Protein AF-A0A259CXI5-F1 (afdb_monomer_lite)

pLDDT: mean 87.22, std 13.32, range [34.34, 98.69]

Radius of gyration: 18.29 Å; chains: 1; bounding box: 40×32×53 Å

Sequence (196 aa):
MQDDAQTNPNCPAQRPHQRFTDPEAAVALLEALYTEATDFLARGFAETLVKGHPGHRIRAFYPEIRLTVASFDKVDSRLSFGHVASPGTYATTVTRPELFRNYLIQQITLLVENHGVPVEIGSSDTPIPLHFAMATSPGLTVPQEGVMTFSLRDVFDVPDLATTNDDIVDGVLTRYADGSAPLAPFTAQRVDYSLA

Foldseek 3Di:
DDDDDCPPADEPDWWFWDWDLQQLVQLVLQVVLQCVQLVQLVVVVVVCVVPNDPVHAHWYFFKKKKDFAQDQPDFPCPDVALEDRDGFMAMAGADPSVVCVVVSSVSQNSVCVRRVGTIIMTTDPHTDASQLSCVPPPPDHDDPPPPGPDGPVRHGHHQDPVQQDQCQVVVNQQADPVGHGHPDRGHNSNVSVVVD

Structure (mmCIF, N/CA/C/O backbone):
data_AF-A0A259CXI5-F1
#
_entry.id   AF-A0A259CXI5-F1
#
loop_
_atom_site.group_PDB
_atom_site.id
_atom_site.type_symbol
_atom_site.label_atom_id
_atom_site.label_alt_id
_atom_site.label_comp_id
_atom_site.label_asym_id
_atom_site.label_entity_id
_atom_site.label_seq_id
_atom_site.pdbx_PDB_ins_code
_atom_site.Cartn_x
_atom_site.Cartn_y
_atom_site.Cartn_z
_atom_site.occupancy
_atom_site.B_iso_or_equiv
_atom_site.auth_seq_id
_atom_site.auth_comp_id
_atom_site.auth_asym_id
_atom_site.auth_atom_id
_atom_site.pdbx_PDB_model_num
ATOM 1 N N . MET A 1 1 ? -8.231 -17.979 -30.677 1.00 36.53 1 MET A N 1
ATOM 2 C CA . MET A 1 1 ? -7.019 -17.137 -30.638 1.00 36.53 1 MET A CA 1
ATOM 3 C C . MET A 1 1 ? -6.340 -17.495 -29.334 1.00 36.53 1 MET A C 1
ATOM 5 O O . MET A 1 1 ? -7.054 -17.603 -28.350 1.00 36.53 1 MET A O 1
ATOM 9 N N . GLN A 1 2 ? -5.086 -17.926 -29.422 1.00 34.34 2 GLN A N 1
ATOM 10 C CA . GLN A 1 2 ? -4.425 -18.859 -28.504 1.00 34.34 2 GLN A CA 1
ATOM 11 C C . GLN A 1 2 ? -4.405 -18.409 -27.038 1.00 34.34 2 GLN A C 1
ATOM 13 O O . GLN A 1 2 ? -4.233 -17.230 -26.760 1.00 34.34 2 GLN A O 1
ATOM 18 N N . ASP A 1 3 ? -4.568 -19.396 -26.152 1.00 36.34 3 ASP A N 1
ATOM 19 C CA . ASP A 1 3 ? -4.282 -19.325 -24.722 1.00 36.34 3 ASP A CA 1
ATOM 20 C C . ASP A 1 3 ? -2.850 -18.818 -24.506 1.00 36.34 3 ASP A C 1
ATOM 22 O O . ASP A 1 3 ? -1.880 -19.514 -24.827 1.00 36.34 3 ASP A O 1
ATOM 26 N N . ASP A 1 4 ? -2.723 -17.606 -23.968 1.00 41.09 4 ASP A N 1
ATOM 27 C CA . ASP A 1 4 ? -1.466 -17.091 -23.443 1.00 41.09 4 ASP A CA 1
ATOM 28 C C . ASP A 1 4 ? -1.049 -17.978 -22.270 1.00 41.09 4 ASP A C 1
ATOM 30 O O . ASP A 1 4 ? -1.664 -17.984 -21.202 1.00 41.09 4 ASP A O 1
ATOM 34 N N . ALA A 1 5 ? -0.004 -18.775 -22.492 1.00 41.75 5 ALA A N 1
ATOM 35 C CA . ALA A 1 5 ? 0.637 -19.553 -21.452 1.00 41.75 5 ALA A CA 1
ATOM 36 C C . ALA A 1 5 ? 0.972 -18.621 -20.281 1.00 41.75 5 ALA A C 1
ATOM 38 O O . ALA A 1 5 ? 1.772 -17.696 -20.415 1.00 41.75 5 ALA A O 1
ATOM 39 N N . GLN A 1 6 ? 0.333 -18.875 -19.142 1.00 46.59 6 GLN A N 1
ATOM 40 C CA . GLN A 1 6 ? 0.502 -18.164 -17.884 1.00 46.59 6 GLN A CA 1
ATOM 41 C C . GLN A 1 6 ? 1.939 -18.361 -17.368 1.00 46.59 6 GLN A C 1
ATOM 43 O O . GLN A 1 6 ? 2.199 -19.155 -16.466 1.00 46.59 6 GLN A O 1
ATOM 48 N N . THR A 1 7 ? 2.918 -17.676 -17.960 1.00 54.09 7 THR A N 1
ATOM 49 C CA . THR A 1 7 ? 4.234 -17.506 -17.346 1.00 54.09 7 THR A CA 1
ATOM 50 C C . THR A 1 7 ? 4.011 -16.726 -16.065 1.00 54.09 7 THR A C 1
ATOM 52 O O . THR A 1 7 ? 3.686 -15.537 -16.118 1.00 54.09 7 THR A O 1
ATOM 55 N N . ASN A 1 8 ? 4.131 -17.406 -14.921 1.00 70.69 8 ASN A N 1
ATOM 56 C CA . ASN A 1 8 ? 4.107 -16.753 -13.618 1.00 70.69 8 ASN A CA 1
ATOM 57 C C . ASN A 1 8 ? 5.061 -15.553 -13.659 1.00 70.69 8 ASN A C 1
ATOM 59 O O . ASN A 1 8 ? 6.215 -15.722 -14.074 1.00 70.69 8 ASN A O 1
ATOM 63 N N . PRO A 1 9 ? 4.596 -14.348 -13.288 1.00 79.75 9 PRO A N 1
ATOM 64 C CA . PRO A 1 9 ? 5.464 -13.188 -13.274 1.00 79.75 9 PRO A CA 1
ATOM 65 C C . PRO A 1 9 ? 6.631 -13.452 -12.320 1.00 79.75 9 PRO A C 1
ATOM 67 O O . PRO A 1 9 ? 6.462 -14.039 -11.252 1.00 79.75 9 PRO A O 1
ATOM 70 N N . ASN A 1 10 ? 7.820 -13.012 -12.711 1.00 90.12 10 ASN A N 1
ATOM 71 C CA . ASN A 1 10 ? 8.962 -12.955 -11.820 1.00 90.12 10 ASN A CA 1
ATOM 72 C C . ASN A 1 10 ? 8.684 -11.872 -10.775 1.00 90.12 10 ASN A C 1
ATOM 74 O O . ASN A 1 10 ? 8.583 -10.688 -11.112 1.00 90.12 10 ASN A O 1
ATOM 78 N N . CYS A 1 11 ? 8.522 -12.294 -9.527 1.00 88.75 11 CYS A N 1
ATOM 79 C CA . CYS A 1 11 ? 8.214 -11.422 -8.407 1.00 88.75 11 CYS A CA 1
ATOM 80 C C . CYS A 1 11 ? 9.069 -11.766 -7.184 1.00 88.75 11 CYS A C 1
ATOM 82 O O . CYS A 1 11 ? 9.487 -12.920 -7.031 1.00 88.75 11 CYS A O 1
ATOM 84 N N . PRO A 1 12 ? 9.300 -10.802 -6.274 1.00 88.19 12 PRO A N 1
ATOM 85 C CA . PRO A 1 12 ? 9.862 -11.096 -4.964 1.00 88.19 12 PRO A CA 1
ATOM 86 C C . PRO A 1 12 ? 9.017 -12.136 -4.220 1.00 88.19 12 PRO A C 1
ATOM 88 O O . PRO A 1 12 ? 7.809 -12.268 -4.457 1.00 88.19 12 PRO A O 1
ATOM 91 N N . ALA A 1 13 ? 9.651 -12.861 -3.296 1.00 88.25 13 ALA A N 1
ATOM 92 C CA . ALA A 1 13 ? 8.941 -13.789 -2.429 1.00 88.25 13 ALA A CA 1
ATOM 93 C C . ALA A 1 13 ? 7.897 -13.020 -1.605 1.00 88.25 13 ALA A C 1
ATOM 95 O O . ALA A 1 13 ? 8.240 -12.103 -0.860 1.00 88.25 13 ALA A O 1
ATOM 96 N N . GLN A 1 14 ? 6.624 -13.397 -1.747 1.00 88.06 14 GLN A N 1
ATOM 97 C CA . GLN A 1 14 ? 5.540 -12.785 -0.982 1.00 88.06 14 GLN A CA 1
ATOM 98 C C . GLN A 1 14 ? 5.753 -13.051 0.506 1.00 88.06 14 GLN A C 1
ATOM 100 O O . GLN A 1 14 ? 5.984 -14.195 0.914 1.00 88.06 14 GLN A O 1
ATOM 105 N N . ARG A 1 15 ? 5.691 -11.996 1.319 1.00 90.62 15 ARG A N 1
ATOM 106 C CA . ARG A 1 15 ? 5.872 -12.124 2.763 1.00 90.62 15 ARG A CA 1
ATOM 107 C C . ARG A 1 15 ? 4.516 -12.329 3.432 1.00 90.62 15 ARG A C 1
ATOM 109 O O . ARG A 1 15 ? 3.624 -11.506 3.221 1.00 90.62 15 ARG A O 1
ATOM 116 N N . PRO A 1 16 ? 4.360 -13.386 4.253 1.00 94.06 16 PRO A N 1
ATOM 117 C CA . PRO A 1 16 ? 3.127 -13.593 4.997 1.00 94.06 16 PRO A CA 1
ATOM 118 C C . PRO A 1 16 ? 2.920 -12.465 6.008 1.00 94.06 16 PRO A C 1
ATOM 120 O O . PRO A 1 16 ? 3.891 -11.888 6.512 1.00 94.06 16 PRO A O 1
ATOM 123 N N . HIS A 1 17 ? 1.659 -12.186 6.333 1.00 96.69 17 HIS A N 1
ATOM 124 C CA . HIS A 1 17 ? 1.317 -11.148 7.296 1.00 96.69 17 HIS A CA 1
ATOM 125 C C . HIS A 1 17 ? 1.839 -11.483 8.695 1.00 96.69 17 HIS A C 1
ATOM 127 O O . HIS A 1 17 ? 1.595 -12.561 9.240 1.00 96.69 17 HIS A O 1
ATOM 133 N N . GLN A 1 18 ? 2.556 -10.532 9.283 1.00 98.00 18 GLN A N 1
ATOM 134 C CA . GLN A 1 18 ? 3.080 -10.594 10.644 1.00 98.00 18 GLN A CA 1
ATOM 135 C C . GLN A 1 18 ? 2.297 -9.647 11.549 1.00 98.00 18 GLN A C 1
ATOM 137 O O . GLN A 1 18 ? 1.873 -8.581 11.113 1.00 98.00 18 GLN A O 1
ATOM 142 N N . ARG A 1 19 ? 2.105 -10.033 12.812 1.00 98.25 19 ARG A N 1
ATOM 143 C CA . ARG A 1 19 ? 1.277 -9.295 13.775 1.00 98.25 19 ARG A CA 1
ATOM 144 C C . ARG A 1 19 ? 2.102 -8.329 14.610 1.00 98.25 19 ARG A C 1
ATOM 146 O O . ARG A 1 19 ? 3.112 -8.734 15.180 1.00 98.25 19 ARG A O 1
ATOM 153 N N . PHE A 1 20 ? 1.614 -7.102 14.759 1.00 98.31 20 PHE A N 1
ATOM 154 C CA . PHE A 1 20 ? 2.271 -6.046 15.521 1.00 98.31 20 PHE A CA 1
ATOM 155 C C . PHE A 1 20 ? 1.290 -5.323 16.441 1.00 98.31 20 PHE A C 1
ATOM 157 O O . PHE A 1 20 ? 0.210 -4.909 16.026 1.00 98.31 20 PHE A O 1
ATOM 164 N N . THR A 1 21 ? 1.704 -5.139 17.692 1.00 97.44 21 THR A N 1
ATOM 165 C CA . THR A 1 21 ? 1.114 -4.161 18.621 1.00 97.44 21 THR A CA 1
ATOM 166 C C . THR A 1 21 ? 1.994 -2.923 18.777 1.00 97.44 21 THR A C 1
ATOM 168 O O . THR A 1 21 ? 1.534 -1.929 19.319 1.00 97.44 21 THR A O 1
ATOM 171 N N . ASP A 1 22 ? 3.253 -2.991 18.331 1.00 98.31 22 ASP A N 1
ATOM 172 C CA . ASP A 1 22 ? 4.177 -1.859 18.271 1.00 98.31 22 ASP A CA 1
ATOM 173 C C . ASP A 1 22 ? 4.025 -1.144 16.912 1.00 98.31 22 ASP A C 1
ATOM 175 O O . ASP A 1 22 ? 4.368 -1.731 15.874 1.00 98.31 22 ASP A O 1
ATOM 179 N N . PRO A 1 23 ? 3.516 0.102 16.894 1.00 97.81 23 PRO A N 1
ATOM 180 C CA . PRO A 1 23 ? 3.328 0.873 15.671 1.00 97.81 23 PRO A CA 1
ATOM 181 C C . PRO A 1 23 ? 4.631 1.147 14.915 1.00 97.81 23 PRO A C 1
ATOM 183 O O . PRO A 1 23 ? 4.634 1.128 13.685 1.00 97.81 23 PRO A O 1
ATOM 186 N N . GLU A 1 24 ? 5.750 1.372 15.608 1.00 98.44 24 GLU A N 1
ATOM 187 C CA . GLU A 1 24 ? 7.020 1.686 14.945 1.00 98.44 24 GLU A CA 1
ATOM 188 C C . GLU A 1 24 ? 7.583 0.465 14.216 1.00 98.44 24 GLU A C 1
ATOM 190 O O . GLU A 1 24 ? 8.043 0.582 13.076 1.00 98.44 24 GLU A O 1
ATOM 195 N N . ALA A 1 25 ? 7.487 -0.713 14.839 1.00 98.56 25 ALA A N 1
ATOM 196 C CA . ALA A 1 25 ? 7.875 -1.977 14.223 1.00 98.56 25 ALA A CA 1
ATOM 197 C C . ALA A 1 25 ? 6.989 -2.329 13.016 1.00 98.56 25 ALA A C 1
ATOM 199 O O . ALA A 1 25 ? 7.499 -2.791 11.992 1.00 98.56 25 ALA A O 1
ATOM 200 N N . ALA A 1 26 ? 5.680 -2.063 13.102 1.00 98.50 26 ALA A N 1
ATOM 201 C CA . ALA A 1 26 ? 4.757 -2.254 11.986 1.00 98.50 26 ALA A CA 1
ATOM 202 C C . ALA A 1 26 ? 5.146 -1.382 10.778 1.00 98.50 26 ALA A C 1
ATOM 204 O O . ALA A 1 26 ? 5.246 -1.880 9.655 1.00 98.50 26 ALA A O 1
ATOM 205 N 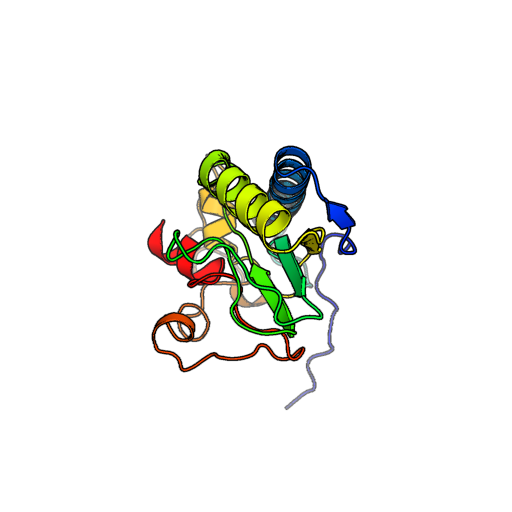N . VAL A 1 27 ? 5.427 -0.093 11.009 1.00 98.69 27 VAL A N 1
ATOM 206 C CA . VAL A 1 27 ? 5.830 0.836 9.941 1.00 98.69 27 VAL A CA 1
ATOM 207 C C . VAL A 1 27 ? 7.208 0.502 9.379 1.00 98.69 27 VAL A C 1
ATOM 209 O O . VAL A 1 27 ? 7.388 0.558 8.165 1.00 98.69 27 VAL A O 1
ATOM 212 N N . ALA A 1 28 ? 8.155 0.064 10.209 1.00 98.62 28 ALA A N 1
ATOM 213 C CA . ALA A 1 28 ? 9.456 -0.398 9.728 1.00 98.62 28 ALA A CA 1
ATOM 214 C C . ALA A 1 28 ? 9.329 -1.589 8.756 1.00 98.62 28 ALA A C 1
ATOM 216 O O . ALA A 1 28 ? 10.052 -1.657 7.761 1.00 98.62 28 ALA A O 1
ATOM 217 N N . LEU A 1 29 ? 8.388 -2.515 8.992 1.00 98.38 29 LEU A N 1
ATOM 218 C CA . LEU A 1 29 ? 8.135 -3.604 8.045 1.00 98.38 29 LEU A CA 1
ATOM 219 C C . LEU A 1 29 ? 7.471 -3.106 6.752 1.00 98.38 29 LEU A C 1
ATOM 221 O O . LEU A 1 29 ? 7.849 -3.569 5.677 1.00 98.38 29 LEU A O 1
ATOM 225 N N . LEU A 1 30 ? 6.535 -2.151 6.825 1.00 98.44 30 LEU A N 1
ATOM 226 C CA . LEU A 1 30 ? 5.962 -1.515 5.628 1.00 98.44 30 LEU A CA 1
ATOM 227 C C . LEU A 1 30 ? 7.060 -0.885 4.756 1.00 98.44 30 LEU A C 1
ATOM 229 O O . LEU A 1 30 ? 7.086 -1.107 3.547 1.00 98.44 30 LEU A O 1
ATOM 233 N N . GLU A 1 31 ? 7.987 -0.144 5.369 1.00 98.00 31 GLU A N 1
ATOM 234 C CA . GLU A 1 31 ? 9.142 0.473 4.700 1.00 98.00 31 GLU A CA 1
ATOM 235 C C . GLU A 1 31 ? 10.059 -0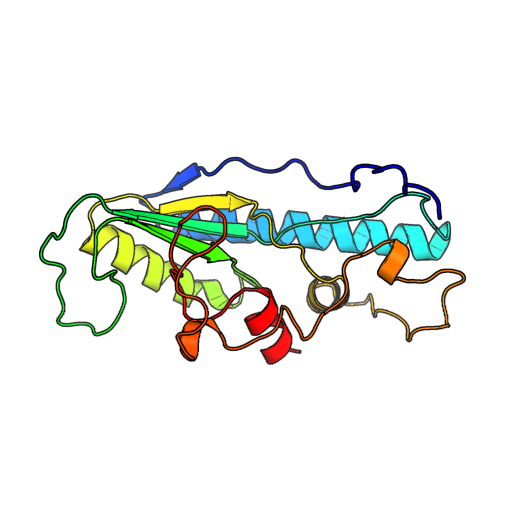.559 4.046 1.00 98.00 31 GLU A C 1
ATOM 237 O O . GLU A 1 31 ? 10.441 -0.392 2.884 1.00 98.00 31 GLU A O 1
ATOM 242 N N . ALA A 1 32 ? 10.364 -1.649 4.753 1.00 97.56 32 ALA A N 1
ATOM 243 C CA . ALA A 1 32 ? 11.199 -2.722 4.227 1.00 97.56 32 ALA A CA 1
ATOM 244 C C . ALA A 1 32 ? 10.551 -3.413 3.016 1.00 97.56 32 ALA A C 1
ATOM 246 O O . ALA A 1 32 ? 11.211 -3.606 1.997 1.00 97.56 32 ALA A O 1
ATOM 247 N N . LEU A 1 33 ? 9.260 -3.750 3.106 1.00 97.50 33 LEU A N 1
ATOM 248 C CA . LEU A 1 33 ? 8.517 -4.401 2.023 1.00 97.50 33 LEU A CA 1
ATOM 249 C C . LEU A 1 33 ? 8.389 -3.495 0.794 1.00 97.50 33 LEU A C 1
ATOM 251 O O . LEU A 1 33 ? 8.584 -3.956 -0.329 1.00 97.50 33 LEU A O 1
ATOM 255 N N . TYR A 1 34 ? 8.089 -2.210 1.003 1.00 97.12 34 TYR A N 1
ATOM 256 C CA . TYR A 1 34 ? 7.987 -1.243 -0.086 1.00 97.12 34 TYR A CA 1
ATOM 257 C C . TYR A 1 34 ? 9.332 -1.054 -0.795 1.00 97.12 34 TYR A C 1
ATOM 259 O O . TYR A 1 34 ? 9.392 -1.169 -2.016 1.00 97.12 34 TYR A O 1
ATOM 267 N N . THR A 1 35 ? 10.411 -0.851 -0.032 1.00 95.38 35 THR A N 1
ATOM 268 C CA . THR A 1 35 ? 11.771 -0.705 -0.578 1.00 95.38 35 THR A CA 1
ATOM 269 C C . THR A 1 35 ? 12.197 -1.948 -1.361 1.00 95.38 35 THR A C 1
ATOM 271 O O . THR A 1 35 ? 12.674 -1.835 -2.487 1.00 95.38 35 THR A O 1
ATOM 274 N N . GLU A 1 36 ? 11.963 -3.149 -0.815 1.00 95.50 36 GLU A N 1
ATOM 275 C CA . GLU A 1 36 ? 12.270 -4.416 -1.494 1.00 95.50 36 GLU A CA 1
ATOM 276 C C . GLU A 1 36 ? 11.548 -4.517 -2.851 1.00 95.50 36 GLU A C 1
ATOM 278 O O . GLU A 1 36 ? 12.150 -4.900 -3.860 1.00 95.50 36 GLU A O 1
ATOM 283 N N . ALA A 1 37 ? 10.270 -4.131 -2.890 1.00 95.69 37 ALA A N 1
ATOM 284 C CA . ALA A 1 37 ? 9.452 -4.152 -4.095 1.00 95.69 37 ALA A CA 1
ATOM 285 C C . ALA A 1 37 ? 9.922 -3.132 -5.147 1.00 95.69 37 ALA A C 1
ATOM 287 O O . ALA A 1 37 ? 10.074 -3.486 -6.321 1.00 95.69 37 ALA A O 1
ATOM 288 N N . THR A 1 38 ? 10.191 -1.883 -4.755 1.00 95.06 38 THR A N 1
ATOM 289 C CA . THR A 1 38 ? 10.636 -0.839 -5.691 1.00 95.06 38 THR A CA 1
ATOM 290 C C . THR A 1 38 ? 12.044 -1.098 -6.213 1.00 95.06 38 THR A C 1
ATOM 292 O O . THR A 1 38 ? 12.276 -0.952 -7.412 1.00 95.06 38 THR A O 1
ATOM 295 N N . ASP A 1 39 ? 12.961 -1.577 -5.369 1.00 94.12 39 ASP A N 1
ATOM 296 C CA . ASP A 1 39 ? 14.322 -1.936 -5.782 1.00 94.12 39 ASP A CA 1
ATOM 297 C C . ASP A 1 39 ? 14.327 -3.126 -6.745 1.00 94.12 39 ASP A C 1
ATOM 299 O O . ASP A 1 39 ? 15.157 -3.203 -7.656 1.00 94.12 39 ASP A O 1
ATOM 303 N N . PHE A 1 40 ? 13.411 -4.080 -6.560 1.00 95.06 40 PHE A N 1
ATOM 304 C CA . PHE A 1 40 ? 13.228 -5.182 -7.500 1.00 95.06 40 PHE A CA 1
ATOM 305 C C . PHE A 1 40 ? 12.783 -4.679 -8.876 1.00 95.06 40 PHE A C 1
ATOM 307 O O . PHE A 1 40 ? 13.383 -5.054 -9.886 1.00 95.06 40 PHE A O 1
ATOM 314 N N . LEU A 1 41 ? 11.785 -3.791 -8.921 1.00 94.75 41 LEU A N 1
ATOM 315 C CA . LEU A 1 41 ? 11.312 -3.194 -10.170 1.00 94.75 41 LEU A CA 1
ATOM 316 C C . LEU A 1 41 ? 12.391 -2.334 -10.839 1.00 94.75 41 LEU A C 1
ATOM 318 O O . LEU A 1 41 ? 12.587 -2.452 -12.047 1.00 94.75 41 LEU A O 1
ATOM 322 N N . ALA A 1 42 ? 13.136 -1.535 -10.070 1.00 92.94 42 ALA A N 1
ATOM 323 C CA . ALA A 1 42 ? 14.236 -0.707 -10.565 1.00 92.94 42 ALA A CA 1
ATOM 324 C C . ALA A 1 42 ? 15.335 -1.541 -11.227 1.00 92.94 42 ALA A C 1
ATOM 326 O O . ALA A 1 42 ? 15.756 -1.252 -12.349 1.00 92.94 42 ALA A O 1
ATOM 327 N N . ARG A 1 43 ? 15.774 -2.615 -10.558 1.00 92.81 43 ARG A N 1
ATOM 328 C CA . ARG A 1 43 ? 16.776 -3.538 -11.105 1.00 92.81 43 ARG A CA 1
ATOM 329 C C . ARG A 1 43 ? 16.257 -4.252 -12.346 1.00 92.81 43 ARG A C 1
ATOM 331 O O . ARG A 1 43 ? 16.957 -4.277 -13.354 1.00 92.81 43 ARG A O 1
ATOM 338 N N . GLY A 1 44 ? 15.030 -4.775 -12.295 1.00 92.88 44 GLY A N 1
ATOM 339 C CA . GLY A 1 44 ? 14.394 -5.418 -13.443 1.00 92.88 44 GLY A CA 1
ATOM 340 C C . GLY A 1 44 ? 14.341 -4.483 -14.649 1.00 92.88 44 GLY A C 1
ATOM 341 O O . GLY A 1 44 ? 14.761 -4.850 -15.742 1.00 92.88 44 GLY A O 1
ATOM 342 N N . PHE A 1 45 ? 13.925 -3.237 -14.437 1.00 91.81 45 PHE A N 1
ATOM 343 C CA . PHE A 1 45 ? 13.885 -2.221 -15.479 1.00 91.81 45 PHE A CA 1
ATOM 344 C C . PHE A 1 45 ? 15.272 -1.900 -16.052 1.00 91.81 45 PHE A C 1
ATOM 346 O O . PHE A 1 45 ? 15.455 -1.947 -17.272 1.00 91.81 45 PHE A O 1
ATOM 353 N N . ALA A 1 46 ? 16.271 -1.669 -15.197 1.00 90.44 46 ALA A N 1
ATOM 354 C CA . ALA A 1 46 ? 17.648 -1.425 -15.623 1.00 90.44 46 ALA A CA 1
ATOM 355 C C . ALA A 1 46 ? 18.223 -2.584 -16.460 1.00 90.44 46 ALA A C 1
ATOM 357 O O . ALA A 1 46 ? 18.913 -2.352 -17.452 1.00 90.44 46 ALA A O 1
ATOM 358 N N . GLU A 1 47 ? 17.904 -3.834 -16.118 1.00 90.75 47 GLU A N 1
ATOM 359 C CA . GLU A 1 47 ? 18.315 -4.991 -16.915 1.00 90.75 47 GLU A CA 1
ATOM 360 C C . GLU A 1 47 ? 17.657 -5.017 -18.296 1.00 90.75 47 GLU A C 1
ATOM 362 O O . GLU A 1 47 ? 18.332 -5.323 -19.283 1.00 90.75 47 GLU A O 1
ATOM 367 N N . THR A 1 48 ? 16.373 -4.656 -18.391 1.00 89.88 48 THR A N 1
ATOM 368 C CA . THR A 1 48 ? 15.671 -4.609 -19.682 1.00 89.88 48 THR A CA 1
ATOM 369 C C . THR A 1 48 ? 16.184 -3.510 -20.612 1.00 89.88 48 THR A C 1
ATOM 371 O O . THR A 1 48 ? 16.178 -3.695 -21.827 1.00 89.88 48 THR A O 1
ATOM 374 N N . LEU A 1 49 ? 16.715 -2.410 -20.067 1.00 86.94 49 LEU A N 1
ATOM 375 C CA . LEU A 1 49 ? 17.379 -1.367 -20.858 1.00 86.94 49 LEU A CA 1
ATOM 376 C C . LEU A 1 49 ? 18.648 -1.877 -21.556 1.00 86.94 49 LEU A C 1
ATOM 378 O O . LEU A 1 49 ? 18.975 -1.419 -22.648 1.00 86.94 49 LEU A O 1
ATOM 382 N N . VAL A 1 50 ? 19.364 -2.820 -20.936 1.00 87.38 50 VAL A N 1
ATOM 383 C CA . VAL A 1 50 ? 20.631 -3.358 -21.460 1.00 87.38 50 VAL A CA 1
ATOM 384 C C . VAL A 1 50 ? 20.405 -4.592 -22.331 1.00 87.38 50 VAL A C 1
ATOM 386 O O . VAL A 1 50 ? 21.023 -4.730 -23.385 1.00 87.38 50 VAL A O 1
ATOM 389 N N . LYS A 1 51 ? 19.548 -5.515 -21.883 1.00 88.38 51 LYS A N 1
ATOM 390 C CA . LYS A 1 51 ? 19.349 -6.833 -22.507 1.00 88.38 51 LYS A CA 1
ATOM 391 C C . LYS A 1 51 ? 18.137 -6.886 -23.443 1.00 88.38 51 LYS A C 1
ATOM 393 O O . LYS A 1 51 ? 17.997 -7.853 -24.186 1.00 88.38 51 LYS A O 1
ATOM 398 N N . GLY A 1 52 ? 17.271 -5.874 -23.414 1.00 85.69 52 GLY A N 1
ATOM 399 C CA . GLY A 1 52 ? 15.983 -5.892 -24.100 1.00 85.69 52 GLY A CA 1
ATOM 400 C C . GLY A 1 52 ? 14.932 -6.714 -23.347 1.00 85.69 52 GLY A C 1
ATOM 401 O O . GLY A 1 52 ? 14.990 -6.874 -22.128 1.00 85.69 52 GLY A O 1
ATOM 402 N N . HIS A 1 53 ? 13.945 -7.223 -24.083 1.00 89.06 53 HIS A N 1
ATOM 403 C CA . HIS A 1 53 ? 12.790 -7.915 -23.513 1.00 89.06 53 HIS A CA 1
ATOM 404 C C . HIS A 1 53 ? 13.200 -9.180 -22.719 1.00 89.06 53 HIS A C 1
ATOM 406 O O . HIS A 1 53 ? 13.846 -10.066 -23.282 1.00 89.06 53 HIS A O 1
ATOM 412 N N . PRO A 1 54 ? 12.789 -9.333 -21.445 1.00 88.44 54 PRO A N 1
ATOM 413 C CA . PRO A 1 54 ? 13.268 -10.409 -20.568 1.00 88.44 54 PRO A CA 1
ATOM 414 C C . PRO A 1 54 ? 12.562 -11.761 -20.788 1.00 88.44 54 PRO A C 1
ATOM 416 O O . PRO A 1 54 ? 12.939 -12.769 -20.191 1.00 88.44 54 PRO A O 1
ATOM 419 N N . GLY A 1 55 ? 11.522 -11.798 -21.627 1.00 89.38 55 GLY A N 1
ATOM 420 C CA . GLY A 1 55 ? 10.762 -13.014 -21.954 1.00 89.38 55 GLY A CA 1
ATOM 421 C C . GLY A 1 55 ? 9.760 -13.442 -20.878 1.00 89.38 55 GLY A C 1
ATOM 422 O O . GLY A 1 55 ? 9.156 -14.500 -20.999 1.00 89.38 55 GLY A O 1
ATOM 423 N N . HIS A 1 56 ? 9.587 -12.636 -19.832 1.00 90.75 56 HIS A N 1
ATOM 424 C CA . HIS A 1 56 ? 8.646 -12.856 -18.738 1.00 90.75 56 HIS A CA 1
ATOM 425 C C . HIS A 1 56 ? 8.195 -11.513 -18.156 1.00 90.75 56 HIS A C 1
ATOM 427 O O . HIS A 1 56 ? 8.865 -10.496 -18.340 1.00 90.75 56 HIS A O 1
ATOM 433 N N . ARG A 1 57 ? 7.081 -11.505 -17.419 1.00 93.19 57 ARG A N 1
ATOM 434 C CA . ARG A 1 57 ? 6.633 -10.311 -16.691 1.00 93.19 57 ARG A CA 1
ATOM 435 C C . ARG A 1 57 ? 7.425 -10.131 -15.403 1.00 93.19 57 ARG A C 1
ATOM 437 O O . ARG A 1 57 ? 7.676 -11.109 -14.708 1.00 93.19 57 ARG A O 1
ATOM 444 N N . ILE A 1 58 ? 7.771 -8.897 -15.070 1.00 94.81 58 ILE A N 1
ATOM 445 C CA . ILE A 1 58 ? 8.414 -8.498 -13.819 1.00 94.81 58 ILE A CA 1
ATOM 446 C C . ILE A 1 58 ? 7.375 -7.728 -13.004 1.00 94.81 58 ILE A C 1
ATOM 448 O O . ILE A 1 58 ? 6.850 -6.714 -13.464 1.00 94.81 58 ILE A O 1
ATOM 452 N N . ARG A 1 59 ? 7.066 -8.214 -11.801 1.00 96.06 59 ARG A N 1
ATOM 453 C CA . ARG A 1 59 ? 6.018 -7.649 -10.943 1.00 96.06 59 ARG A CA 1
ATOM 454 C C . ARG A 1 59 ? 6.467 -7.595 -9.492 1.00 96.06 59 ARG A C 1
ATOM 456 O O . ARG A 1 59 ? 7.083 -8.528 -8.992 1.00 96.06 59 ARG A O 1
ATOM 463 N N . ALA A 1 60 ? 6.096 -6.528 -8.802 1.00 96.25 60 ALA A N 1
ATOM 464 C CA . ALA A 1 60 ? 6.165 -6.436 -7.352 1.00 96.25 60 ALA A CA 1
ATOM 465 C C . ALA A 1 60 ? 4.873 -5.802 -6.829 1.00 96.25 60 ALA A C 1
ATOM 467 O O . ALA A 1 60 ? 4.122 -5.197 -7.598 1.00 96.25 60 ALA A O 1
ATOM 468 N N . PHE A 1 61 ? 4.608 -5.965 -5.538 1.00 97.06 61 PHE A N 1
ATOM 469 C CA . PHE A 1 61 ? 3.324 -5.627 -4.933 1.00 97.06 61 PHE A CA 1
ATOM 470 C C . PHE A 1 61 ? 3.502 -4.630 -3.796 1.00 97.06 61 PHE A C 1
ATOM 472 O O . PHE A 1 61 ? 4.531 -4.636 -3.117 1.00 97.06 61 PHE A O 1
ATOM 479 N N . TYR A 1 62 ? 2.493 -3.785 -3.584 1.00 97.69 62 TYR A N 1
ATOM 480 C CA . TYR A 1 62 ? 2.477 -2.882 -2.438 1.00 97.69 62 TYR A CA 1
ATOM 481 C C . TYR A 1 62 ? 2.415 -3.682 -1.129 1.00 97.69 62 TYR A C 1
ATOM 483 O O . TYR A 1 62 ? 1.824 -4.768 -1.099 1.00 97.69 62 TYR A O 1
ATOM 491 N N . PRO A 1 63 ? 2.965 -3.160 -0.025 1.00 98.12 63 PRO A N 1
ATOM 492 C CA . PRO A 1 63 ? 2.651 -3.682 1.294 1.00 98.12 63 PRO A CA 1
ATOM 493 C C . PRO A 1 63 ? 1.192 -3.400 1.685 1.00 98.12 63 PRO A C 1
ATOM 495 O O . PRO A 1 63 ? 0.548 -2.484 1.167 1.00 98.12 63 PRO A O 1
ATOM 498 N N . GLU A 1 64 ? 0.685 -4.178 2.634 1.00 98.06 64 GLU A N 1
ATOM 499 C CA . GLU A 1 64 ? -0.683 -4.112 3.146 1.00 98.06 64 GLU A CA 1
ATOM 500 C C . GLU A 1 64 ? -0.702 -4.014 4.673 1.00 98.06 64 GLU A C 1
ATOM 502 O O . GLU A 1 64 ? 0.132 -4.616 5.355 1.00 98.06 64 GLU A O 1
ATOM 507 N N . ILE A 1 65 ? -1.699 -3.305 5.201 1.00 98.38 65 ILE A N 1
ATOM 508 C CA . ILE A 1 65 ? -2.109 -3.352 6.605 1.00 98.38 65 ILE A CA 1
ATOM 509 C C . ILE A 1 65 ? -3.465 -4.048 6.671 1.00 98.38 65 ILE A C 1
ATOM 511 O O . ILE A 1 65 ? -4.397 -3.630 5.982 1.00 98.38 65 ILE A O 1
ATOM 515 N N . ARG A 1 66 ? -3.598 -5.050 7.542 1.00 97.75 66 ARG A N 1
ATOM 516 C CA . ARG A 1 66 ? -4.874 -5.672 7.908 1.00 97.75 66 ARG A CA 1
ATOM 517 C C . ARG A 1 66 ? -5.195 -5.467 9.384 1.00 97.75 66 ARG A C 1
ATOM 519 O O . ARG A 1 66 ? -4.307 -5.424 10.233 1.00 97.75 66 ARG A O 1
ATOM 526 N N . LEU A 1 67 ? -6.482 -5.382 9.690 1.00 96.62 67 LEU A N 1
ATOM 527 C CA . LEU A 1 67 ? -7.027 -5.337 11.044 1.00 96.62 67 LEU A CA 1
ATOM 528 C C . LEU A 1 67 ? -8.256 -6.242 11.096 1.00 96.62 67 LEU A C 1
ATOM 530 O O . LEU A 1 67 ? -9.172 -6.069 10.298 1.00 96.62 67 LEU A O 1
ATOM 534 N N . THR A 1 68 ? -8.307 -7.183 12.036 1.00 95.94 68 THR A N 1
ATOM 535 C CA . THR A 1 68 ? -9.496 -8.023 12.243 1.00 95.94 68 THR A CA 1
ATOM 536 C C . THR A 1 68 ? -10.079 -7.765 13.622 1.00 95.94 68 THR A C 1
ATOM 538 O O . THR A 1 68 ? -9.427 -8.024 14.631 1.00 95.94 68 THR A O 1
ATOM 541 N N . VAL A 1 69 ? -11.319 -7.279 13.658 1.00 92.19 69 VAL A N 1
ATOM 542 C CA . VAL A 1 69 ? -12.060 -6.976 14.887 1.00 92.19 69 VAL A CA 1
ATOM 543 C C . VAL A 1 69 ? -13.234 -7.944 15.012 1.00 92.19 69 VAL A C 1
ATOM 545 O O . VAL A 1 69 ? -13.984 -8.147 14.058 1.00 92.19 69 VAL A O 1
ATOM 548 N N . ALA A 1 70 ? -13.391 -8.570 16.180 1.00 87.00 70 ALA A N 1
ATOM 549 C CA . ALA A 1 70 ? -14.402 -9.608 16.413 1.00 87.00 70 ALA A CA 1
ATOM 550 C C . ALA A 1 70 ? -15.670 -9.098 17.126 1.00 87.00 70 ALA A C 1
ATOM 552 O O . ALA A 1 70 ? -16.684 -9.796 17.146 1.00 87.00 70 ALA A O 1
ATOM 553 N N . SER A 1 71 ? -15.625 -7.903 17.715 1.00 78.81 71 SER A N 1
ATOM 554 C CA . SER A 1 71 ? -16.651 -7.363 18.614 1.00 78.81 71 SER A CA 1
ATOM 555 C C . SER A 1 71 ? -17.074 -5.944 18.223 1.00 78.81 71 SER A C 1
ATOM 557 O O . SER A 1 71 ? -16.370 -5.227 17.518 1.00 78.81 71 SER A O 1
ATOM 559 N N . PHE A 1 72 ? -18.258 -5.539 18.686 1.00 73.44 72 PHE A N 1
ATOM 560 C CA . PHE A 1 72 ? -18.741 -4.154 18.624 1.00 73.44 72 PHE A CA 1
ATOM 561 C C . PHE A 1 72 ? -18.289 -3.364 19.861 1.00 73.44 72 PHE A C 1
ATOM 563 O O . PHE A 1 72 ? -19.079 -2.603 20.428 1.00 73.44 72 PHE A O 1
ATOM 570 N N . ASP A 1 73 ? -17.079 -3.620 20.363 1.00 64.62 73 ASP A N 1
ATOM 571 C CA . ASP A 1 73 ? -16.626 -2.978 21.595 1.00 64.62 73 ASP A CA 1
ATOM 572 C C . ASP A 1 73 ? -16.713 -1.453 21.470 1.00 64.62 73 ASP A C 1
ATOM 574 O O . ASP A 1 73 ? -16.555 -0.877 20.392 1.00 64.62 73 ASP A O 1
ATOM 578 N N . LYS A 1 74 ? -17.051 -0.793 22.585 1.00 58.59 74 LYS A N 1
ATOM 579 C CA . LYS A 1 74 ? -17.185 0.664 22.629 1.00 58.59 74 LYS A CA 1
ATOM 580 C C . LYS A 1 74 ? -15.814 1.294 22.436 1.00 58.59 74 LYS A C 1
ATOM 582 O O . LYS A 1 74 ? -15.092 1.517 23.403 1.00 58.59 74 LYS A O 1
ATOM 587 N N . VAL A 1 75 ? -15.496 1.604 21.191 1.00 65.50 75 VAL A N 1
ATOM 588 C CA . VAL A 1 75 ? -14.353 2.438 20.860 1.00 65.50 75 VAL A CA 1
ATOM 589 C C . VAL A 1 75 ? -14.599 3.854 21.378 1.00 65.50 75 VAL A C 1
ATOM 591 O O . VAL A 1 75 ? -15.733 4.344 21.369 1.00 65.50 75 VAL A O 1
ATOM 594 N N . ASP A 1 76 ? -13.543 4.518 21.841 1.00 62.91 76 ASP A N 1
ATOM 595 C CA . ASP A 1 76 ? -13.584 5.928 22.206 1.00 62.91 76 ASP A CA 1
ATOM 596 C C . ASP A 1 76 ? -13.871 6.793 20.966 1.00 62.91 76 ASP A C 1
ATOM 598 O O . ASP A 1 76 ? -12.979 7.240 20.248 1.00 62.91 76 ASP A O 1
ATOM 602 N N . SER A 1 77 ? -15.156 7.032 20.705 1.00 62.91 77 SER A N 1
ATOM 603 C CA . SER A 1 77 ? -15.642 7.761 19.532 1.00 62.91 77 SER A CA 1
ATOM 604 C C . SER A 1 77 ? -15.471 9.283 19.641 1.00 62.91 77 SER A C 1
ATOM 606 O O . SER A 1 77 ? -16.120 10.025 18.902 1.00 62.91 77 SER A O 1
ATOM 608 N N . ARG A 1 78 ? -14.671 9.786 20.596 1.00 68.12 78 ARG A N 1
ATOM 609 C CA . ARG A 1 78 ? -14.369 11.225 20.711 1.00 68.12 78 ARG A CA 1
ATOM 610 C C . ARG A 1 78 ? -13.515 11.718 19.547 1.00 68.12 78 ARG A C 1
ATOM 612 O O . ARG A 1 78 ? -13.633 12.880 19.166 1.00 68.12 78 ARG A O 1
ATOM 619 N N . LEU A 1 79 ? -12.679 10.847 18.983 1.00 61.50 79 LEU A N 1
ATOM 620 C CA . LEU A 1 79 ? -12.025 11.085 17.701 1.00 61.50 79 LEU A CA 1
ATOM 621 C C . LEU A 1 79 ? -12.912 10.534 16.587 1.00 61.50 79 LEU A C 1
ATOM 623 O O . LEU A 1 79 ? -13.361 9.393 16.647 1.00 61.50 79 LEU A O 1
ATOM 627 N N . SER A 1 80 ? -13.131 11.327 15.539 1.00 67.44 80 SER A N 1
ATOM 628 C CA . SER A 1 80 ? -13.879 10.907 14.346 1.00 67.44 80 SER A CA 1
ATOM 629 C C . SER A 1 80 ? -13.105 9.927 13.448 1.00 67.44 80 SER A C 1
ATOM 631 O O . SER A 1 80 ? -13.581 9.582 12.372 1.00 67.44 80 SER A O 1
ATOM 633 N N . PHE A 1 81 ? -11.911 9.496 13.866 1.00 75.19 81 PHE A N 1
ATOM 634 C CA . PHE A 1 81 ? -10.992 8.632 13.124 1.00 75.19 81 PHE A CA 1
ATOM 635 C C . PHE A 1 81 ? -10.256 7.672 14.073 1.00 75.19 81 PHE A C 1
ATOM 637 O O . PHE A 1 81 ? -10.462 7.704 15.287 1.00 75.19 81 PHE A O 1
ATOM 644 N N . GLY A 1 82 ? -9.402 6.805 13.520 1.00 73.88 82 GLY A N 1
ATOM 645 C CA . GLY A 1 82 ? -8.599 5.858 14.300 1.00 73.88 82 GLY A CA 1
ATOM 646 C C . GLY A 1 82 ? -9.380 4.646 14.813 1.00 73.88 82 GLY A C 1
ATOM 647 O O . GLY A 1 82 ? -8.930 3.982 15.743 1.00 73.88 82 GLY A O 1
ATOM 648 N N . HIS A 1 83 ? -10.553 4.359 14.241 1.00 77.38 83 HIS A N 1
ATOM 649 C CA . HIS A 1 83 ? -11.374 3.214 14.616 1.00 77.38 83 HIS A CA 1
ATOM 650 C C . HIS A 1 83 ? -12.221 2.678 13.457 1.00 77.38 83 HIS A C 1
ATOM 652 O O . HIS A 1 83 ? -12.394 3.346 12.442 1.00 77.38 83 HIS A O 1
ATOM 658 N N . VAL A 1 84 ? -12.763 1.470 13.636 1.00 83.06 84 VAL A N 1
ATOM 659 C CA . VAL A 1 84 ? -13.709 0.832 12.713 1.00 83.06 84 VAL A CA 1
ATOM 660 C C . VAL A 1 84 ? -15.028 0.576 13.438 1.00 83.06 84 VAL A C 1
ATOM 662 O O . VAL A 1 84 ? -15.036 0.333 14.642 1.00 83.06 84 VAL A O 1
ATOM 665 N N . ALA A 1 85 ? -16.147 0.683 12.719 1.00 80.94 85 ALA A N 1
ATOM 666 C CA . ALA A 1 85 ? -17.480 0.733 13.328 1.00 80.94 85 ALA A CA 1
ATOM 667 C C . ALA A 1 85 ? -18.126 -0.641 13.581 1.00 80.94 85 ALA A C 1
ATOM 669 O O . ALA A 1 85 ? -19.099 -0.730 14.329 1.00 80.94 85 ALA A O 1
ATOM 670 N N . SER A 1 86 ? -17.638 -1.705 12.942 1.00 85.44 86 SER A N 1
ATOM 671 C CA . SER A 1 86 ? -18.248 -3.034 13.021 1.00 85.44 86 SER A CA 1
ATOM 672 C C . SER A 1 86 ? -17.197 -4.144 13.069 1.00 85.44 86 SER A C 1
ATOM 674 O O . SER A 1 86 ? -16.089 -3.953 12.573 1.00 85.44 86 SER A O 1
ATOM 676 N N . PRO A 1 87 ? -17.541 -5.331 13.592 1.00 90.69 87 PRO A N 1
ATOM 677 C CA . PRO A 1 87 ? -16.732 -6.524 13.414 1.00 90.69 87 PRO A CA 1
ATOM 678 C C . PRO A 1 87 ? -16.479 -6.819 11.937 1.00 90.69 87 PRO A C 1
ATOM 680 O O . PRO A 1 87 ? -17.360 -6.659 11.087 1.00 90.69 87 PRO A O 1
ATOM 683 N N . GLY A 1 88 ? -15.283 -7.307 11.646 1.00 93.75 88 GLY A N 1
ATOM 684 C CA . GLY A 1 88 ? -14.852 -7.647 10.303 1.00 93.75 88 GLY A CA 1
ATOM 685 C C . GLY A 1 88 ? -13.342 -7.560 10.147 1.00 93.75 88 GLY A C 1
ATOM 686 O O . GLY A 1 88 ? -12.618 -7.153 11.057 1.00 93.75 88 GLY A O 1
ATOM 687 N N . THR A 1 89 ? -12.885 -7.945 8.962 1.00 96.38 89 THR A N 1
ATOM 688 C CA . THR A 1 89 ? -11.510 -7.726 8.520 1.00 96.38 89 THR A CA 1
ATOM 689 C C . THR A 1 89 ? -11.474 -6.488 7.642 1.00 96.38 89 THR A C 1
ATOM 691 O O . THR A 1 89 ? -12.293 -6.342 6.735 1.00 96.38 89 THR A O 1
ATOM 694 N N . TYR A 1 90 ? -10.519 -5.614 7.914 1.00 96.75 90 TYR A N 1
ATOM 695 C CA . TYR A 1 90 ? -10.272 -4.375 7.201 1.00 96.75 90 TYR A CA 1
ATOM 696 C C . TYR A 1 90 ? -8.866 -4.415 6.618 1.00 96.75 90 TYR A C 1
ATOM 698 O O . TYR A 1 90 ? -7.953 -4.891 7.290 1.00 96.75 90 TYR A O 1
ATOM 706 N N . ALA A 1 91 ? -8.686 -3.922 5.398 1.00 97.62 91 ALA A N 1
ATOM 707 C CA . ALA A 1 91 ? -7.406 -3.933 4.704 1.00 97.62 91 ALA A CA 1
ATOM 708 C C . ALA A 1 91 ? -7.129 -2.598 4.006 1.00 97.62 91 ALA A C 1
ATOM 710 O O . ALA A 1 91 ? -8.045 -1.902 3.569 1.00 97.62 91 ALA A O 1
ATOM 711 N N . THR A 1 92 ? -5.857 -2.226 3.897 1.00 97.56 92 THR A N 1
ATOM 712 C CA . THR A 1 92 ? -5.416 -1.154 3.002 1.00 97.56 92 THR A CA 1
ATOM 713 C C . THR A 1 92 ? -4.016 -1.428 2.483 1.00 97.56 92 THR A C 1
ATOM 715 O O . THR A 1 92 ? -3.115 -1.800 3.232 1.00 97.56 92 THR A O 1
ATOM 718 N N . THR A 1 93 ? -3.809 -1.180 1.197 1.00 97.81 93 THR A N 1
ATOM 719 C CA . THR A 1 93 ? -2.473 -1.099 0.595 1.00 97.81 93 THR A CA 1
ATOM 720 C C . THR A 1 93 ? -1.794 0.213 0.977 1.00 97.81 93 THR A C 1
ATOM 722 O O . THR A 1 93 ? -2.476 1.234 1.080 1.00 97.81 93 THR A O 1
ATOM 725 N N . VAL A 1 94 ? -0.470 0.215 1.111 1.00 98.00 94 VAL A N 1
ATOM 726 C CA . VAL A 1 94 ? 0.317 1.399 1.488 1.00 98.00 94 VAL A CA 1
ATOM 727 C C . VAL A 1 94 ? 1.387 1.689 0.436 1.00 98.00 94 VAL A C 1
ATOM 729 O O . VAL A 1 94 ? 2.092 0.786 -0.000 1.00 98.00 94 VAL A O 1
ATOM 732 N N . THR A 1 95 ? 1.536 2.959 0.056 1.00 97.19 95 THR A N 1
ATOM 733 C CA . THR A 1 95 ? 2.668 3.459 -0.743 1.00 97.19 95 THR A CA 1
ATOM 734 C C . THR A 1 95 ? 3.484 4.466 0.062 1.00 97.19 95 THR A C 1
ATOM 736 O O . THR A 1 95 ? 2.973 5.044 1.023 1.00 97.19 95 THR A O 1
ATOM 739 N N . ARG A 1 96 ? 4.750 4.667 -0.325 1.00 95.38 96 ARG A N 1
ATOM 740 C CA . ARG A 1 96 ? 5.707 5.612 0.282 1.00 95.38 96 ARG A CA 1
ATOM 741 C C . ARG A 1 96 ? 5.629 5.662 1.821 1.00 95.38 96 ARG A C 1
ATOM 743 O O . ARG A 1 96 ? 5.445 6.741 2.389 1.00 95.38 96 ARG A O 1
ATOM 750 N N . PRO A 1 97 ? 5.760 4.518 2.515 1.00 97.31 97 PRO A N 1
ATOM 751 C CA . PRO A 1 97 ? 5.607 4.460 3.968 1.00 97.31 97 PRO A CA 1
ATOM 752 C C . PRO A 1 97 ? 6.600 5.362 4.715 1.00 97.31 97 PRO A C 1
ATOM 754 O O . PRO A 1 97 ? 6.229 5.905 5.747 1.00 97.31 97 PRO A O 1
ATOM 757 N N . GLU A 1 98 ? 7.793 5.611 4.164 1.00 95.94 98 GLU A N 1
ATOM 758 C CA . GLU A 1 98 ? 8.752 6.585 4.709 1.00 95.94 98 GLU A CA 1
ATOM 759 C C . GLU A 1 98 ? 8.170 8.014 4.719 1.00 95.94 98 GLU A C 1
ATOM 761 O O . GLU A 1 98 ? 8.202 8.702 5.739 1.00 95.94 98 GLU A O 1
ATOM 766 N N . LEU A 1 99 ? 7.567 8.448 3.603 1.00 95.88 99 LEU A N 1
ATOM 767 C CA . LEU A 1 99 ? 6.940 9.770 3.477 1.00 95.88 99 LEU A CA 1
ATOM 768 C C . LEU A 1 99 ? 5.782 9.934 4.470 1.00 95.88 99 LEU A C 1
ATOM 770 O O . LEU A 1 99 ? 5.598 11.003 5.052 1.00 95.88 99 LEU A O 1
ATOM 774 N N . PHE A 1 100 ? 5.008 8.868 4.675 1.00 97.12 100 PHE A N 1
ATOM 775 C CA . PHE A 1 100 ? 3.856 8.852 5.574 1.00 97.12 100 PHE A CA 1
ATOM 776 C C . PHE A 1 100 ? 4.177 8.316 6.974 1.00 97.12 100 PHE A C 1
ATOM 778 O O . PHE A 1 100 ? 3.249 8.083 7.748 1.00 97.12 100 PHE A O 1
ATOM 785 N N . ARG A 1 101 ? 5.455 8.151 7.338 1.00 98.12 101 ARG A N 1
ATOM 786 C CA . ARG A 1 101 ? 5.879 7.434 8.550 1.00 98.12 101 ARG A CA 1
ATOM 787 C C . ARG A 1 101 ? 5.149 7.899 9.806 1.00 98.12 101 ARG A C 1
ATOM 789 O O . ARG A 1 101 ? 4.519 7.101 10.493 1.00 98.12 101 ARG A O 1
ATOM 796 N N . ASN A 1 102 ? 5.184 9.203 10.075 1.00 97.94 102 ASN A N 1
ATOM 797 C CA . ASN A 1 102 ? 4.561 9.777 11.271 1.00 97.94 102 ASN A CA 1
ATOM 798 C C . ASN A 1 102 ? 3.036 9.587 11.280 1.00 97.94 102 ASN A C 1
ATOM 800 O O . ASN A 1 102 ? 2.454 9.304 12.325 1.00 97.94 102 ASN A O 1
ATOM 804 N N . TYR A 1 103 ? 2.396 9.709 10.114 1.00 97.12 103 TYR A N 1
ATOM 805 C CA . TYR A 1 103 ? 0.961 9.474 9.966 1.00 97.12 103 TYR A CA 1
ATOM 806 C C . TYR A 1 103 ? 0.611 8.005 10.231 1.00 97.12 103 TYR A C 1
ATOM 808 O O . TYR A 1 103 ? -0.296 7.726 11.012 1.00 97.12 103 TYR A O 1
ATOM 816 N N . LEU A 1 104 ? 1.353 7.070 9.633 1.00 97.94 104 LEU A N 1
ATOM 817 C CA . LEU A 1 104 ? 1.126 5.635 9.790 1.00 97.94 104 LEU A CA 1
ATOM 818 C C . LEU A 1 104 ? 1.332 5.185 11.238 1.00 97.94 104 LEU A C 1
ATOM 820 O O . LEU A 1 104 ? 0.487 4.461 11.758 1.00 97.94 104 LEU A O 1
ATOM 824 N N . ILE A 1 105 ? 2.389 5.665 11.906 1.00 98.38 105 ILE A N 1
ATOM 825 C CA . ILE A 1 105 ? 2.622 5.405 13.335 1.00 98.38 105 ILE A CA 1
ATOM 826 C C . ILE A 1 105 ? 1.403 5.863 14.136 1.00 98.38 105 ILE A C 1
ATOM 828 O O . ILE A 1 105 ? 0.818 5.064 14.859 1.00 98.38 105 ILE A O 1
ATOM 832 N N . GLN A 1 106 ? 0.960 7.111 13.953 1.00 96.69 106 GLN A N 1
ATOM 833 C CA . GLN A 1 106 ? -0.185 7.648 14.688 1.00 96.69 106 GLN A CA 1
ATOM 834 C C . GLN A 1 106 ? -1.470 6.839 14.450 1.00 96.69 106 GLN A C 1
ATOM 836 O O . GLN A 1 106 ? -2.194 6.554 15.403 1.00 96.69 106 GLN A O 1
ATOM 841 N N . GLN A 1 107 ? -1.777 6.470 13.202 1.00 96.00 107 GLN A N 1
ATOM 842 C CA . GLN A 1 107 ? -2.989 5.703 12.902 1.00 96.00 107 GLN A CA 1
ATOM 843 C C . GLN A 1 107 ? -2.928 4.290 13.484 1.00 96.00 107 GLN A C 1
ATOM 845 O O . GLN A 1 107 ? 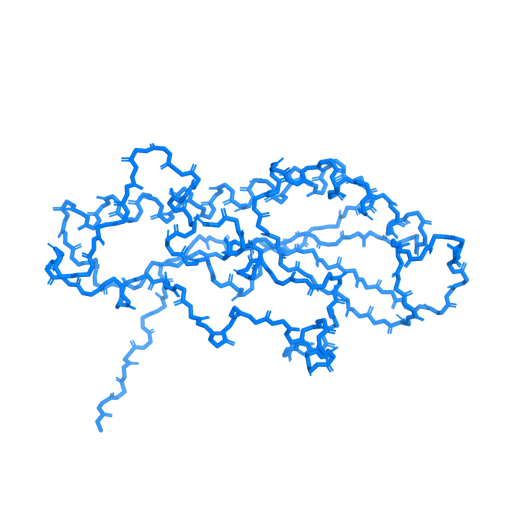-3.909 3.839 14.070 1.00 96.00 107 GLN A O 1
ATOM 850 N N . ILE A 1 108 ? -1.788 3.604 13.374 1.00 96.81 108 ILE A N 1
ATOM 851 C CA . ILE A 1 108 ? -1.625 2.255 13.928 1.00 96.81 108 ILE A CA 1
ATO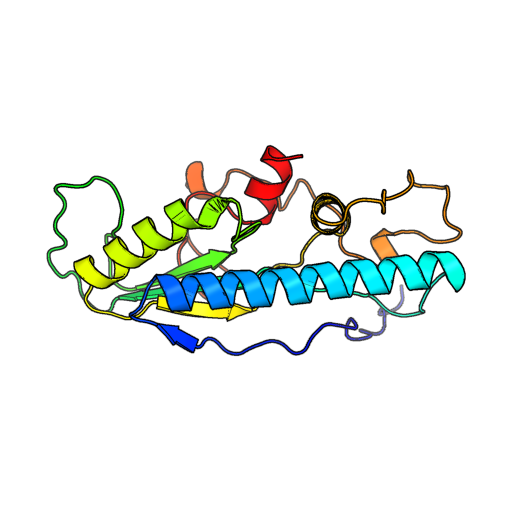M 852 C C . ILE A 1 108 ? -1.709 2.287 15.457 1.00 96.81 108 ILE A C 1
ATOM 854 O O . ILE A 1 108 ? -2.384 1.428 16.022 1.00 96.81 108 ILE A O 1
ATOM 858 N N . THR A 1 109 ? -1.126 3.294 16.121 1.00 96.06 109 THR A N 1
ATOM 859 C CA . THR A 1 109 ? -1.297 3.502 17.570 1.00 96.06 109 THR A CA 1
ATOM 860 C C . THR A 1 109 ? -2.775 3.551 17.937 1.00 96.06 109 THR A C 1
ATOM 862 O O . THR A 1 109 ? -3.222 2.776 18.778 1.00 96.06 109 THR A O 1
ATOM 865 N N . LEU A 1 110 ? -3.553 4.401 17.259 1.00 93.31 110 LEU A N 1
ATOM 866 C CA . LEU A 1 110 ? -4.981 4.544 17.539 1.00 93.31 110 LEU A CA 1
ATOM 867 C C . LEU A 1 110 ? -5.747 3.240 17.302 1.00 93.31 110 LEU A C 1
ATOM 869 O O . LEU A 1 110 ? -6.585 2.885 18.121 1.00 93.31 110 LEU A O 1
ATOM 873 N N . LEU A 1 111 ? -5.455 2.505 16.224 1.00 93.12 111 LEU A N 1
ATOM 874 C CA . LEU A 1 111 ? -6.116 1.226 15.948 1.00 93.12 111 LEU A CA 1
ATOM 875 C C . LEU A 1 111 ? -5.843 0.191 17.048 1.00 93.12 111 LEU A C 1
ATOM 877 O O . LEU A 1 111 ? -6.775 -0.467 17.510 1.00 93.12 111 LEU A O 1
ATOM 881 N N . VAL A 1 112 ? -4.586 0.063 17.481 1.00 93.38 112 VAL A N 1
ATOM 882 C CA . VAL A 1 112 ? -4.194 -0.892 18.526 1.00 93.38 112 VAL A CA 1
ATOM 883 C C . VAL A 1 112 ? -4.800 -0.501 19.876 1.00 93.38 112 VAL A C 1
ATOM 885 O O . VAL A 1 112 ? -5.359 -1.358 20.558 1.00 93.38 112 VAL A O 1
ATOM 888 N N . GLU A 1 113 ? -4.742 0.778 20.253 1.00 91.56 113 GLU A N 1
ATOM 889 C CA . GLU A 1 113 ? -5.289 1.270 21.525 1.00 91.56 113 GLU A CA 1
ATOM 890 C C . GLU A 1 113 ? -6.816 1.157 21.590 1.00 91.56 113 GLU A C 1
ATOM 892 O O . GLU A 1 113 ? -7.365 0.776 22.624 1.00 91.56 113 GLU A O 1
ATOM 897 N N . ASN A 1 114 ? -7.507 1.448 20.487 1.00 89.44 114 ASN A N 1
ATOM 898 C CA . ASN A 1 114 ? -8.966 1.468 20.449 1.00 89.44 114 ASN A CA 1
ATOM 899 C C . ASN A 1 114 ? -9.604 0.080 20.378 1.00 89.44 114 ASN A C 1
ATOM 901 O O . ASN A 1 114 ? -10.699 -0.107 20.907 1.00 89.44 114 ASN A O 1
ATOM 905 N N . HIS A 1 115 ? -8.955 -0.876 19.707 1.00 89.44 115 HIS A N 1
ATOM 906 C CA . HIS A 1 115 ? -9.519 -2.214 19.487 1.00 89.44 115 HIS A CA 1
ATOM 907 C C . HIS A 1 115 ? -8.852 -3.306 20.321 1.00 89.44 115 HIS A C 1
ATOM 909 O O . HIS A 1 115 ? -9.393 -4.403 20.422 1.00 89.44 115 HIS A O 1
ATOM 915 N N . GLY A 1 116 ? -7.677 -3.046 20.902 1.00 90.38 116 GLY A N 1
ATOM 916 C CA . GLY A 1 116 ? -6.946 -4.027 21.708 1.00 90.38 116 GLY A CA 1
ATOM 917 C C . GLY A 1 116 ? -6.452 -5.246 20.918 1.00 90.38 116 GLY A C 1
ATOM 918 O O . GLY A 1 116 ? -6.148 -6.281 21.511 1.00 90.38 116 GLY A O 1
ATOM 919 N N . VAL A 1 117 ? -6.380 -5.145 19.587 1.00 93.50 117 VAL A N 1
ATOM 920 C CA . VAL A 1 117 ? -5.922 -6.209 18.681 1.00 93.50 117 VAL A CA 1
ATOM 921 C C . VAL A 1 117 ? -4.718 -5.733 17.862 1.00 93.50 117 VAL A C 1
ATOM 923 O O . VAL A 1 117 ? -4.600 -4.536 17.589 1.00 93.50 117 VAL A O 1
ATOM 926 N N . PRO A 1 118 ? -3.807 -6.638 17.462 1.00 97.19 118 PRO A N 1
ATOM 927 C CA . PRO A 1 118 ? -2.677 -6.270 16.619 1.00 97.19 118 PRO A CA 1
ATOM 928 C C . PRO A 1 118 ? -3.120 -5.933 15.191 1.00 97.19 118 PRO A C 1
ATOM 930 O O . PRO A 1 118 ? -4.100 -6.484 14.684 1.00 97.19 118 PRO A O 1
ATOM 933 N N . VAL A 1 119 ? -2.327 -5.103 14.514 1.00 97.88 119 VAL A N 1
ATOM 934 C CA . VAL A 1 119 ? -2.370 -4.983 13.050 1.00 97.88 119 VAL A CA 1
ATOM 935 C C . VAL A 1 119 ? -1.531 -6.088 12.414 1.00 97.88 119 VAL A C 1
ATOM 937 O O . VAL A 1 119 ? -0.550 -6.549 13.003 1.00 97.88 119 VAL A O 1
ATOM 940 N N . GLU A 1 120 ? -1.896 -6.517 11.211 1.00 98.50 120 GLU A N 1
ATOM 941 C CA . GLU A 1 120 ? -1.147 -7.511 10.442 1.00 98.50 120 GLU A CA 1
ATOM 942 C C . GLU A 1 120 ? -0.520 -6.850 9.207 1.00 98.50 120 GLU A C 1
ATOM 944 O O . GLU A 1 120 ? -1.219 -6.214 8.422 1.00 98.50 120 GLU A O 1
ATOM 949 N N . ILE A 1 121 ? 0.796 -6.981 9.039 1.00 98.50 121 ILE A N 1
ATOM 950 C CA . ILE A 1 121 ? 1.570 -6.333 7.972 1.00 98.50 121 ILE A CA 1
ATOM 951 C C . ILE A 1 121 ? 2.176 -7.396 7.060 1.00 98.50 121 ILE A C 1
ATOM 953 O O . ILE A 1 121 ? 2.891 -8.277 7.544 1.00 98.50 121 ILE A O 1
ATOM 957 N N . GLY A 1 122 ? 1.923 -7.312 5.755 1.00 97.69 122 GLY A N 1
ATOM 958 C CA . GLY A 1 122 ? 2.389 -8.292 4.769 1.00 97.69 122 GLY A CA 1
ATOM 959 C C . GLY A 1 122 ? 2.406 -7.746 3.344 1.00 97.69 122 GLY A C 1
ATOM 960 O O . GLY A 1 122 ? 2.179 -6.555 3.121 1.00 97.69 122 GLY A O 1
ATOM 961 N N . SER A 1 123 ? 2.702 -8.610 2.374 1.00 96.75 123 SER A N 1
ATOM 962 C CA . SER A 1 123 ? 2.553 -8.270 0.955 1.00 96.75 123 SER A CA 1
ATOM 963 C C . SER A 1 123 ? 1.071 -8.277 0.555 1.00 96.75 123 SER A C 1
ATOM 965 O O . SER A 1 123 ? 0.330 -9.164 0.975 1.00 96.75 123 SER A O 1
ATOM 967 N N . SER A 1 124 ? 0.641 -7.294 -0.242 1.00 96.44 124 SER A N 1
ATOM 968 C CA . SER A 1 124 ? -0.683 -7.303 -0.885 1.00 96.44 124 SER A CA 1
ATOM 969 C C . SER A 1 124 ? -0.663 -8.074 -2.209 1.00 96.44 124 SER A C 1
ATOM 971 O O . SER A 1 124 ? 0.400 -8.419 -2.717 1.00 96.44 124 SER A O 1
ATOM 973 N N . ASP A 1 125 ? -1.837 -8.225 -2.823 1.00 93.62 125 ASP A N 1
ATOM 974 C CA . ASP A 1 125 ? -1.985 -8.687 -4.209 1.00 93.62 125 ASP A CA 1
ATOM 975 C C . ASP A 1 125 ? -2.040 -7.529 -5.230 1.00 93.62 125 ASP A C 1
ATOM 977 O O . ASP A 1 125 ? -2.218 -7.749 -6.431 1.00 93.62 125 ASP A O 1
ATOM 981 N N . THR A 1 126 ? -1.870 -6.279 -4.780 1.00 94.44 126 THR A N 1
ATOM 982 C CA . THR A 1 126 ? -1.969 -5.085 -5.631 1.00 94.44 126 THR A CA 1
ATOM 983 C C . THR A 1 126 ? -0.608 -4.741 -6.241 1.00 94.44 126 THR A C 1
ATOM 985 O O . THR A 1 126 ? 0.318 -4.385 -5.503 1.00 94.44 126 THR A O 1
ATOM 988 N N . PRO A 1 127 ? -0.447 -4.820 -7.575 1.00 95.50 127 PRO A N 1
ATOM 989 C CA . PRO A 1 127 ? 0.834 -4.571 -8.222 1.00 95.50 127 PRO A CA 1
ATOM 990 C C . PRO A 1 127 ? 1.219 -3.088 -8.187 1.00 95.50 127 PRO A C 1
ATOM 992 O O . PRO A 1 127 ? 0.363 -2.209 -8.320 1.00 95.50 127 PRO A O 1
ATOM 995 N N . ILE A 1 128 ? 2.521 -2.816 -8.069 1.00 95.25 128 ILE A N 1
ATOM 996 C CA . ILE A 1 128 ? 3.096 -1.467 -8.160 1.00 95.25 128 ILE A CA 1
ATOM 997 C C . ILE A 1 128 ? 3.363 -1.130 -9.632 1.00 95.25 128 ILE A C 1
ATOM 999 O O . ILE A 1 128 ? 4.203 -1.783 -10.258 1.00 95.25 128 ILE A O 1
ATOM 1003 N N . PRO A 1 129 ? 2.717 -0.096 -10.201 1.00 94.25 129 PRO A N 1
ATOM 1004 C CA . PRO A 1 129 ? 3.079 0.400 -11.518 1.00 94.25 129 PRO A CA 1
ATOM 1005 C C . PRO A 1 129 ? 4.529 0.888 -11.568 1.00 94.25 129 PRO A C 1
ATOM 1007 O O . PRO A 1 129 ? 4.962 1.674 -10.723 1.00 94.25 129 PRO A O 1
ATOM 1010 N N . LEU A 1 130 ? 5.262 0.501 -12.615 1.00 92.38 130 LEU A N 1
ATOM 1011 C CA . LEU A 1 130 ? 6.676 0.846 -12.796 1.00 92.38 130 LEU A CA 1
ATOM 1012 C C . LEU A 1 130 ? 6.929 2.357 -12.686 1.00 92.38 130 LEU A C 1
ATOM 1014 O O . LEU A 1 130 ? 7.903 2.781 -12.074 1.00 92.38 130 LEU A O 1
ATOM 1018 N N . HIS A 1 131 ? 6.030 3.169 -13.243 1.00 90.06 131 HIS A N 1
ATOM 1019 C CA . HIS A 1 131 ? 6.126 4.629 -13.235 1.00 90.06 131 HIS A CA 1
ATOM 1020 C C . HIS A 1 131 ? 6.213 5.199 -11.812 1.00 90.06 131 HIS A C 1
ATOM 1022 O O . HIS A 1 131 ? 6.994 6.114 -11.562 1.00 90.06 131 HIS A O 1
ATOM 1028 N N . PHE A 1 132 ? 5.460 4.625 -10.871 1.00 90.56 132 PHE A N 1
ATOM 1029 C CA . PHE A 1 132 ? 5.458 5.062 -9.477 1.00 90.56 132 PHE A CA 1
ATOM 1030 C C . PHE A 1 132 ? 6.663 4.522 -8.708 1.00 90.56 132 PHE A C 1
ATOM 1032 O O . PHE A 1 132 ? 7.275 5.270 -7.948 1.00 90.56 132 PHE A O 1
ATOM 1039 N N . ALA A 1 133 ? 7.081 3.280 -8.978 1.00 89.06 133 ALA A N 1
ATOM 1040 C CA . ALA A 1 133 ? 8.320 2.736 -8.420 1.00 89.06 133 ALA A CA 1
ATOM 1041 C C . ALA A 1 133 ? 9.547 3.581 -8.816 1.00 89.06 133 ALA A C 1
ATOM 1043 O O . ALA A 1 133 ? 10.441 3.811 -8.003 1.00 89.06 133 ALA A O 1
ATOM 1044 N N . MET A 1 134 ? 9.583 4.096 -10.050 1.00 86.88 134 MET A N 1
ATOM 1045 C CA . MET A 1 134 ? 10.705 4.911 -10.534 1.00 86.88 134 MET A CA 1
ATOM 1046 C C . MET A 1 134 ? 10.721 6.318 -9.935 1.00 86.88 134 MET A C 1
ATOM 1048 O O . MET A 1 134 ? 11.793 6.893 -9.775 1.00 86.88 134 MET A O 1
ATOM 1052 N N . ALA A 1 135 ? 9.569 6.856 -9.522 1.00 79.56 135 ALA A N 1
ATOM 1053 C CA . ALA A 1 135 ? 9.508 8.152 -8.844 1.00 79.56 135 ALA A CA 1
ATOM 1054 C C . ALA A 1 135 ? 10.289 8.167 -7.514 1.00 79.56 135 ALA A C 1
ATOM 1056 O O . ALA A 1 135 ? 10.697 9.232 -7.055 1.00 79.56 135 ALA A O 1
ATOM 1057 N N . THR A 1 136 ? 10.528 6.996 -6.913 1.00 72.00 136 THR A N 1
ATOM 1058 C CA . THR A 1 136 ? 11.353 6.843 -5.704 1.00 72.00 136 THR A CA 1
ATOM 1059 C C . THR A 1 136 ? 12.834 6.562 -5.983 1.00 72.00 136 THR A C 1
ATOM 1061 O O . THR A 1 136 ? 13.641 6.599 -5.059 1.00 72.00 136 THR A O 1
ATOM 1064 N N . SER A 1 137 ? 13.223 6.324 -7.241 1.00 70.06 137 SER A N 1
ATOM 1065 C CA . SER A 1 137 ? 14.598 5.993 -7.636 1.00 70.06 137 SER A CA 1
ATOM 1066 C C . SER A 1 137 ? 15.260 7.161 -8.387 1.00 70.06 137 SER A C 1
ATOM 1068 O O . SER A 1 137 ? 15.068 7.310 -9.598 1.00 70.06 137 SER A O 1
ATOM 1070 N N . PRO A 1 138 ? 16.069 8.003 -7.715 1.00 64.75 138 PRO A N 1
ATOM 1071 C CA . PRO A 1 138 ? 16.719 9.136 -8.365 1.00 64.75 138 PRO A CA 1
ATOM 1072 C C . PRO A 1 138 ? 17.676 8.664 -9.470 1.00 64.75 138 PRO A C 1
ATOM 1074 O O . PRO A 1 138 ? 18.599 7.891 -9.227 1.00 64.75 138 PRO A O 1
ATOM 1077 N N . GLY A 1 139 ? 17.462 9.157 -10.693 1.00 64.19 139 GLY A N 1
ATOM 1078 C CA . GLY A 1 139 ? 18.327 8.902 -11.852 1.00 64.19 139 GLY A CA 1
ATOM 1079 C C . GLY A 1 139 ? 17.788 7.903 -12.879 1.00 64.19 139 GLY A C 1
ATOM 1080 O O . GLY A 1 139 ? 18.406 7.757 -13.932 1.00 64.19 139 GLY A O 1
ATOM 1081 N N . LEU A 1 140 ? 16.640 7.262 -12.628 1.00 66.75 140 LEU A N 1
ATOM 1082 C CA . LEU A 1 140 ? 16.014 6.342 -13.580 1.00 66.75 140 LEU A CA 1
ATOM 1083 C C . LEU A 1 140 ? 14.644 6.878 -14.005 1.00 66.75 140 LEU A C 1
ATOM 1085 O O . LEU A 1 140 ? 13.663 6.787 -13.277 1.00 66.75 140 LEU A O 1
ATOM 1089 N N . THR A 1 141 ? 14.581 7.484 -15.189 1.00 71.25 141 THR A N 1
ATOM 1090 C CA . THR A 1 141 ? 13.325 7.981 -15.764 1.00 71.25 141 THR A CA 1
ATOM 1091 C C . THR A 1 141 ? 12.777 6.950 -16.738 1.00 71.25 141 THR A C 1
ATOM 1093 O O . THR A 1 141 ? 13.510 6.469 -17.603 1.00 71.25 141 THR A O 1
ATOM 1096 N N . VAL A 1 142 ? 11.489 6.621 -16.619 1.00 73.44 142 VAL A N 1
ATOM 1097 C CA . VAL A 1 142 ? 10.809 5.777 -17.609 1.00 73.44 142 VAL A CA 1
ATOM 1098 C C . VAL A 1 142 ? 10.774 6.545 -18.942 1.00 73.44 142 VAL A C 1
ATOM 1100 O O . VAL A 1 142 ? 10.227 7.650 -18.979 1.00 73.44 142 VAL A O 1
ATOM 1103 N N . PRO A 1 143 ? 11.375 6.025 -20.030 1.00 70.75 143 PRO A N 1
ATOM 1104 C CA . PRO A 1 143 ? 11.314 6.666 -21.333 1.00 70.75 143 PRO A CA 1
ATOM 1105 C C . PRO A 1 143 ? 9.877 6.693 -21.851 1.00 70.75 143 PRO A C 1
ATOM 1107 O O . PRO A 1 143 ? 9.068 5.829 -21.516 1.00 70.75 143 PRO A O 1
ATOM 1110 N N . GLN A 1 144 ? 9.581 7.656 -22.722 1.00 66.00 144 GLN A N 1
ATOM 1111 C CA . GLN A 1 144 ? 8.290 7.706 -23.407 1.00 66.00 144 GLN A CA 1
ATOM 1112 C C . GLN A 1 144 ? 8.045 6.426 -24.230 1.00 66.00 144 GLN A C 1
ATOM 1114 O O . GLN A 1 144 ? 8.987 5.810 -24.745 1.00 66.00 144 GLN A O 1
ATOM 1119 N N . GLU A 1 145 ? 6.772 6.029 -24.353 1.00 62.59 145 GLU A N 1
ATOM 1120 C CA . GLU A 1 145 ? 6.358 4.892 -25.185 1.00 62.59 145 GLU A CA 1
ATOM 1121 C C . GLU A 1 145 ? 6.938 5.030 -26.610 1.00 62.59 145 GLU A C 1
ATOM 1123 O O . GLU A 1 145 ? 6.894 6.100 -27.216 1.00 62.59 145 GLU A O 1
ATOM 1128 N N . GLY A 1 146 ? 7.517 3.943 -27.137 1.00 60.31 146 GLY A N 1
ATOM 1129 C CA . GLY A 1 146 ? 8.125 3.895 -28.477 1.00 60.31 146 GLY A CA 1
ATOM 1130 C C . GLY A 1 146 ? 9.649 4.071 -28.535 1.00 60.31 146 GLY A C 1
ATOM 1131 O O . GLY A 1 146 ? 10.231 3.868 -29.597 1.00 60.31 146 GLY A O 1
ATOM 1132 N N . VAL A 1 147 ? 10.315 4.391 -27.418 1.00 66.81 147 VAL A N 1
ATOM 1133 C CA . VAL A 1 147 ? 11.795 4.434 -27.346 1.00 66.81 147 VAL A CA 1
ATOM 1134 C C . VAL A 1 147 ? 12.405 3.033 -27.194 1.00 66.81 147 VAL A C 1
ATOM 1136 O O . VAL A 1 147 ? 13.524 2.780 -27.637 1.00 66.81 147 VAL A O 1
ATOM 1139 N N . MET A 1 148 ? 11.672 2.112 -26.568 1.00 72.62 148 MET A N 1
ATOM 1140 C CA . MET A 1 148 ? 12.097 0.727 -26.359 1.00 72.62 148 MET A CA 1
ATOM 1141 C C . MET A 1 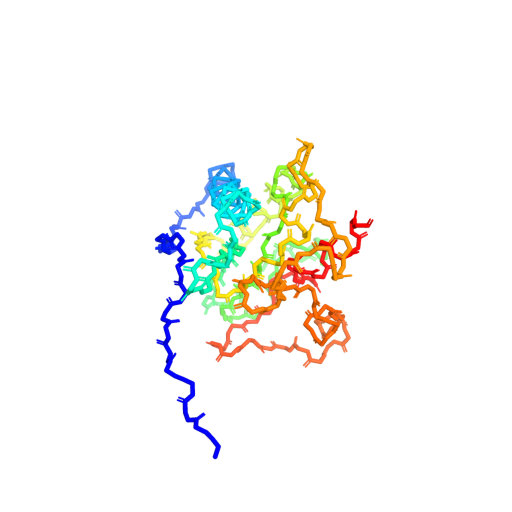148 ? 11.731 -0.157 -27.553 1.00 72.62 148 MET A C 1
ATOM 1143 O O . MET A 1 148 ? 10.751 0.088 -28.252 1.00 72.62 148 MET A O 1
ATOM 1147 N N . THR A 1 149 ? 12.479 -1.245 -27.741 1.00 77.75 149 THR A N 1
ATOM 1148 C CA . THR A 1 149 ? 12.196 -2.267 -28.765 1.00 77.75 149 THR A CA 1
ATOM 1149 C C . THR A 1 149 ? 11.005 -3.169 -28.418 1.00 77.75 149 THR A C 1
ATOM 1151 O O . THR A 1 149 ? 10.660 -4.051 -29.201 1.00 77.75 149 THR A O 1
ATOM 1154 N N . PHE A 1 150 ? 10.384 -2.964 -27.255 1.00 81.50 150 PHE A N 1
ATOM 1155 C CA . PHE A 1 150 ? 9.236 -3.714 -26.759 1.00 81.50 150 PHE A CA 1
ATOM 1156 C C . PHE A 1 150 ? 8.303 -2.810 -25.936 1.00 81.50 150 PHE A C 1
ATOM 1158 O O . PHE A 1 150 ? 8.702 -1.738 -25.474 1.00 81.50 150 PHE A O 1
ATOM 1165 N N . SER A 1 151 ? 7.057 -3.246 -25.744 1.00 86.69 151 SER A N 1
ATOM 1166 C CA . SER A 1 151 ? 6.068 -2.531 -24.932 1.00 86.69 151 SER A CA 1
ATOM 1167 C C . SER A 1 151 ? 6.322 -2.751 -23.441 1.00 86.69 151 SER A C 1
ATOM 1169 O O . SER A 1 151 ? 6.398 -3.887 -22.975 1.00 86.69 151 SER A O 1
ATOM 1171 N N . LEU A 1 152 ? 6.378 -1.668 -22.657 1.00 86.94 152 LEU A N 1
ATOM 1172 C CA . LEU A 1 152 ? 6.493 -1.775 -21.198 1.00 86.94 152 LEU A CA 1
ATOM 1173 C C . LEU A 1 152 ? 5.306 -2.511 -20.573 1.00 86.94 152 LEU A C 1
ATOM 1175 O O . LEU A 1 152 ? 5.489 -3.158 -19.550 1.00 86.94 152 LEU A O 1
ATOM 1179 N N . ARG A 1 153 ? 4.121 -2.461 -21.196 1.00 89.00 153 ARG A N 1
ATOM 1180 C CA . ARG A 1 153 ? 2.909 -3.142 -20.709 1.00 89.00 153 ARG A CA 1
ATOM 1181 C C . ARG A 1 153 ? 3.009 -4.667 -20.778 1.00 89.00 153 ARG A C 1
ATOM 1183 O O . ARG A 1 153 ? 2.324 -5.354 -20.021 1.00 89.00 153 ARG A O 1
ATOM 1190 N N . ASP A 1 154 ? 3.870 -5.181 -21.654 1.00 88.19 154 ASP A N 1
ATOM 1191 C CA . ASP A 1 154 ? 4.081 -6.621 -21.829 1.00 88.19 154 ASP A CA 1
ATOM 1192 C C . ASP A 1 154 ? 5.015 -7.183 -20.751 1.00 88.19 154 ASP A C 1
ATOM 1194 O O . ASP A 1 154 ? 5.006 -8.382 -20.481 1.00 88.19 154 ASP A O 1
ATOM 1198 N N . VAL A 1 155 ? 5.805 -6.317 -20.104 1.00 91.19 155 VAL A N 1
ATOM 1199 C CA . VAL A 1 155 ? 6.831 -6.709 -19.129 1.00 91.19 155 VAL A CA 1
ATOM 1200 C C . VAL A 1 155 ? 6.486 -6.248 -17.718 1.00 91.19 155 VAL A C 1
ATOM 1202 O O . VAL A 1 155 ? 6.649 -7.018 -16.779 1.00 91.19 155 VAL A O 1
ATOM 1205 N N . PHE A 1 156 ? 5.978 -5.032 -17.552 1.00 93.31 156 PHE A N 1
ATOM 1206 C CA . PHE A 1 156 ? 5.731 -4.395 -16.262 1.00 93.31 156 PHE A CA 1
ATOM 1207 C C . PHE A 1 156 ? 4.263 -4.008 -16.092 1.00 93.31 156 PHE A C 1
ATOM 1209 O O . PHE A 1 156 ? 3.489 -3.930 -17.047 1.00 93.31 156 PHE A O 1
ATOM 1216 N N . ASP A 1 157 ? 3.879 -3.733 -14.851 1.00 93.38 157 ASP A N 1
ATOM 1217 C CA . ASP A 1 157 ? 2.621 -3.058 -14.559 1.00 93.38 157 ASP A CA 1
ATOM 1218 C C . ASP A 1 157 ? 2.748 -1.557 -14.847 1.00 93.38 157 ASP A C 1
ATOM 1220 O O . ASP A 1 157 ? 3.758 -0.919 -14.537 1.00 93.38 157 ASP A O 1
ATOM 1224 N N . VAL A 1 158 ? 1.717 -0.981 -15.459 1.00 89.69 158 VAL A N 1
ATOM 1225 C CA . VAL A 1 158 ? 1.627 0.452 -15.770 1.00 89.69 158 VAL A CA 1
ATOM 1226 C C . VAL A 1 158 ? 0.365 1.032 -15.129 1.00 89.69 158 VAL A C 1
ATOM 1228 O O . VAL A 1 158 ? -0.556 0.265 -14.848 1.00 89.69 158 VAL A O 1
ATOM 1231 N N . PRO A 1 159 ? 0.303 2.352 -14.870 1.00 85.19 159 PRO A N 1
ATOM 1232 C CA . PRO A 1 159 ? -0.891 2.962 -14.299 1.00 85.19 159 PRO A CA 1
ATOM 1233 C C . PRO A 1 159 ? -2.125 2.703 -15.172 1.00 85.19 159 PRO A C 1
ATOM 1235 O O . PRO A 1 159 ? -2.070 2.864 -16.393 1.00 85.19 159 PRO A O 1
ATOM 1238 N N . ASP A 1 160 ? -3.231 2.325 -14.533 1.00 80.88 160 ASP A N 1
ATOM 1239 C CA . ASP A 1 160 ? -4.532 2.114 -15.164 1.00 80.88 160 ASP A CA 1
ATOM 1240 C C . ASP A 1 160 ? -5.595 2.938 -14.427 1.00 80.88 160 ASP A C 1
ATOM 1242 O O . ASP A 1 160 ? -5.836 2.746 -13.230 1.00 80.88 160 ASP A O 1
ATOM 1246 N N . LEU A 1 161 ? -6.250 3.840 -15.165 1.00 73.06 161 LEU A N 1
ATOM 1247 C CA . LEU A 1 161 ? -7.303 4.718 -14.653 1.00 73.06 161 LEU A CA 1
ATOM 1248 C C . LEU A 1 161 ? -8.484 3.940 -14.061 1.00 73.06 161 LEU A C 1
ATOM 1250 O O . LEU A 1 161 ? -9.145 4.456 -13.168 1.00 73.06 161 LEU A O 1
ATOM 1254 N N . ALA A 1 162 ? -8.737 2.705 -14.504 1.00 73.88 162 ALA A N 1
ATOM 1255 C CA . ALA A 1 162 ? -9.795 1.879 -13.926 1.00 73.88 162 ALA A CA 1
ATOM 1256 C C . ALA A 1 162 ? -9.516 1.516 -12.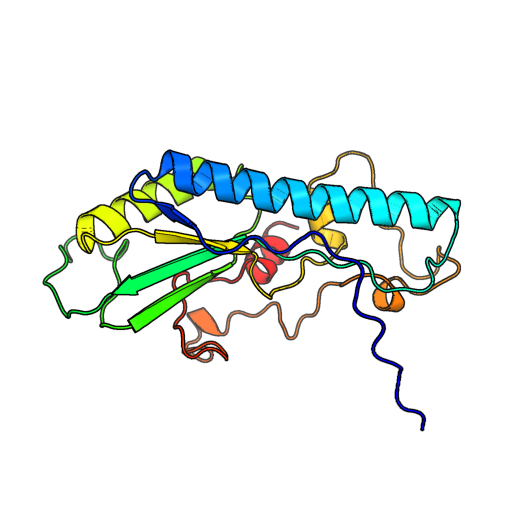454 1.00 73.88 162 ALA A C 1
ATOM 1258 O O . ALA A 1 162 ? -10.446 1.393 -11.661 1.00 73.88 162 ALA A O 1
ATOM 1259 N N . THR A 1 163 ? -8.240 1.373 -12.086 1.00 70.50 163 THR A N 1
ATOM 1260 C CA . THR A 1 163 ? -7.786 0.995 -10.731 1.00 70.50 163 THR A CA 1
ATOM 1261 C C . THR A 1 163 ? -7.356 2.184 -9.867 1.00 70.50 163 THR A C 1
ATOM 1263 O O . THR A 1 163 ? -7.212 2.072 -8.651 1.00 70.50 163 THR A O 1
ATOM 1266 N N . THR A 1 164 ? -7.173 3.347 -10.489 1.00 78.06 164 THR A N 1
ATOM 1267 C CA . THR A 1 164 ? -6.819 4.613 -9.846 1.00 78.06 164 THR A CA 1
ATOM 1268 C C . THR A 1 164 ? -8.076 5.474 -9.721 1.00 78.06 164 THR A C 1
ATOM 1270 O O . THR A 1 164 ? -8.282 6.411 -10.487 1.00 78.06 164 THR A O 1
ATOM 1273 N N . ASN A 1 165 ? -8.941 5.128 -8.768 1.00 82.06 165 ASN A N 1
ATOM 1274 C CA . ASN A 1 165 ? -10.267 5.728 -8.617 1.00 82.06 165 ASN A CA 1
ATOM 1275 C C . ASN A 1 165 ? -10.558 6.166 -7.168 1.00 82.06 165 ASN A C 1
ATOM 1277 O O . ASN A 1 165 ? -9.753 5.932 -6.263 1.00 82.06 165 ASN A O 1
ATOM 1281 N N . ASP A 1 166 ? -11.704 6.818 -6.973 1.00 86.00 166 ASP A N 1
ATOM 1282 C CA . ASP A 1 166 ? -12.194 7.299 -5.675 1.00 86.00 166 ASP A CA 1
ATOM 1283 C C . ASP A 1 166 ? -13.334 6.411 -5.124 1.00 86.00 166 ASP A C 1
ATOM 1285 O O . ASP A 1 166 ? -14.071 6.822 -4.229 1.00 86.00 166 ASP A O 1
ATOM 1289 N N . ASP A 1 167 ? -13.447 5.159 -5.595 1.00 87.06 167 ASP A N 1
ATOM 1290 C CA . ASP A 1 167 ? -14.584 4.266 -5.318 1.00 87.06 167 ASP A CA 1
ATOM 1291 C C . ASP A 1 167 ? -14.828 4.036 -3.819 1.00 87.06 167 ASP A C 1
ATOM 1293 O O . ASP A 1 167 ? -15.969 3.839 -3.403 1.00 87.06 167 ASP A O 1
ATOM 1297 N N . ILE A 1 168 ? -13.778 4.041 -2.990 1.00 87.19 168 ILE A N 1
ATOM 1298 C CA . ILE A 1 168 ? -13.910 3.895 -1.532 1.00 87.19 168 ILE A CA 1
ATOM 1299 C C . ILE A 1 168 ? -14.597 5.131 -0.934 1.00 87.19 168 ILE A C 1
ATOM 1301 O O . ILE A 1 168 ? -15.535 4.994 -0.149 1.00 87.19 168 ILE A O 1
ATOM 1305 N N . VAL A 1 169 ? -14.143 6.333 -1.302 1.00 87.44 169 VAL A N 1
ATOM 1306 C CA . VAL A 1 169 ? -14.681 7.603 -0.783 1.00 87.44 169 VAL A CA 1
ATOM 1307 C C . VAL A 1 169 ? -16.086 7.865 -1.322 1.00 87.44 169 VAL A C 1
ATOM 1309 O O . VAL A 1 169 ? -16.942 8.340 -0.578 1.00 87.44 169 VAL A O 1
ATOM 1312 N N . ASP A 1 170 ? -16.346 7.478 -2.571 1.00 88.62 170 ASP A N 1
ATOM 1313 C CA . ASP A 1 170 ? -17.662 7.569 -3.208 1.00 88.62 170 ASP A CA 1
ATOM 1314 C C . ASP A 1 170 ? -18.651 6.501 -2.696 1.00 88.62 170 ASP A C 1
ATOM 1316 O O . ASP A 1 170 ? -19.839 6.532 -3.022 1.00 88.62 170 ASP A O 1
ATOM 1320 N N . GLY A 1 171 ? -18.184 5.547 -1.879 1.00 86.31 171 GLY A N 1
ATOM 1321 C CA . GLY A 1 171 ? -19.001 4.474 -1.306 1.00 86.31 171 GLY A CA 1
ATOM 1322 C C . GLY A 1 171 ? -19.363 3.357 -2.292 1.00 86.31 171 GLY A C 1
ATOM 1323 O O . GLY A 1 171 ? -20.230 2.535 -1.993 1.00 86.31 171 GLY A O 1
ATOM 1324 N N . VAL A 1 172 ? -18.706 3.309 -3.451 1.00 89.88 172 VAL A N 1
ATOM 1325 C CA . VAL A 1 172 ? -18.857 2.266 -4.475 1.00 89.88 172 VAL A CA 1
ATOM 1326 C C . VAL A 1 172 ? -18.146 0.981 -4.037 1.00 89.88 172 VAL A C 1
ATOM 1328 O O . VAL A 1 172 ? -18.742 -0.098 -4.057 1.00 89.88 172 VAL A O 1
ATOM 1331 N N . LEU A 1 173 ? -16.894 1.085 -3.578 1.00 88.12 173 LEU A N 1
ATOM 1332 C CA . LEU A 1 173 ? -16.113 -0.048 -3.082 1.00 88.12 173 LEU A CA 1
ATOM 1333 C C . LEU A 1 173 ? -16.269 -0.183 -1.566 1.00 88.12 173 LEU A C 1
ATOM 1335 O O . LEU A 1 173 ? -15.594 0.483 -0.787 1.00 88.12 173 LEU A O 1
ATOM 1339 N N . THR A 1 174 ? -17.145 -1.094 -1.144 1.00 89.25 174 THR A N 1
ATOM 1340 C CA . THR A 1 174 ? -17.391 -1.377 0.284 1.00 89.25 174 THR A CA 1
ATOM 1341 C C . THR A 1 174 ? -16.704 -2.648 0.783 1.00 89.25 174 THR A C 1
ATOM 1343 O O . THR A 1 174 ? -16.526 -2.812 1.992 1.00 89.25 174 THR A O 1
ATOM 1346 N N . ARG A 1 175 ? -16.308 -3.551 -0.127 1.00 93.62 175 ARG A N 1
ATOM 1347 C CA . ARG A 1 175 ? -15.570 -4.787 0.169 1.00 93.62 175 ARG A CA 1
ATOM 1348 C C . ARG A 1 175 ? -14.606 -5.145 -0.956 1.00 93.62 175 ARG A C 1
ATOM 1350 O O . ARG A 1 175 ? -14.945 -4.992 -2.126 1.00 93.62 175 ARG A O 1
ATOM 1357 N N . TYR A 1 176 ? -13.450 -5.682 -0.592 1.00 93.19 176 TYR A N 1
ATOM 1358 C CA . TYR A 1 176 ? -12.503 -6.313 -1.504 1.00 93.19 176 TYR A CA 1
ATOM 1359 C C . TYR A 1 176 ? -12.931 -7.745 -1.855 1.00 93.19 176 TYR A C 1
ATOM 1361 O O . TYR A 1 176 ? -13.842 -8.315 -1.247 1.00 93.19 176 TYR A O 1
ATOM 1369 N N . ALA A 1 177 ? -12.256 -8.340 -2.841 1.00 91.06 177 ALA A N 1
ATOM 1370 C CA . ALA A 1 177 ? -12.564 -9.681 -3.344 1.00 91.06 177 ALA A CA 1
ATOM 1371 C C . ALA A 1 177 ? -12.433 -10.786 -2.278 1.00 91.06 177 ALA A C 1
ATOM 1373 O O . ALA A 1 177 ? -13.145 -11.785 -2.342 1.00 91.06 177 ALA A O 1
ATOM 1374 N N . ASP A 1 178 ? -11.567 -10.596 -1.281 1.00 92.50 178 ASP A N 1
ATOM 1375 C CA . ASP A 1 178 ? -11.389 -11.515 -0.150 1.00 92.50 178 ASP A CA 1
ATOM 1376 C C . ASP A 1 178 ? -12.423 -11.310 0.979 1.00 92.50 178 ASP A C 1
ATOM 1378 O O . ASP A 1 178 ? -12.386 -11.994 2.000 1.00 92.50 178 ASP A O 1
ATOM 1382 N N . GLY A 1 179 ? -13.359 -10.371 0.801 1.00 93.81 179 GLY A N 1
ATOM 1383 C CA . GLY A 1 179 ? -14.419 -10.044 1.752 1.00 93.81 179 GLY A CA 1
ATOM 1384 C C . GLY A 1 179 ? -14.045 -8.995 2.801 1.00 93.81 179 GLY A C 1
ATOM 1385 O O . GLY A 1 179 ? -14.937 -8.555 3.540 1.00 93.81 179 GLY A O 1
ATOM 1386 N N . SER A 1 180 ? -12.780 -8.563 2.859 1.00 95.44 180 SER A N 1
ATOM 1387 C CA . SER A 1 180 ? -12.347 -7.485 3.751 1.00 95.44 180 SER A CA 1
ATOM 1388 C C . SER A 1 180 ? -12.918 -6.127 3.324 1.00 95.44 180 SER A C 1
ATOM 1390 O O . SER A 1 180 ? -13.294 -5.931 2.171 1.00 95.44 180 SER A O 1
ATOM 1392 N N . ALA A 1 181 ? -13.046 -5.190 4.259 1.00 95.56 181 ALA A N 1
ATOM 1393 C CA . ALA A 1 181 ? -13.504 -3.826 3.999 1.00 95.56 181 ALA A CA 1
ATOM 1394 C C . ALA A 1 181 ? -12.317 -2.842 3.909 1.00 95.56 181 ALA A C 1
ATOM 1396 O O . ALA A 1 181 ? -11.255 -3.118 4.469 1.00 95.56 181 ALA A O 1
ATOM 1397 N N . PRO A 1 182 ? -12.467 -1.676 3.259 1.00 95.44 182 PRO A N 1
ATOM 1398 C CA . PRO A 1 182 ? -11.430 -0.645 3.256 1.00 95.44 182 PRO A CA 1
ATOM 1399 C C . PRO A 1 182 ? -11.075 -0.154 4.668 1.00 95.44 182 PRO A C 1
ATOM 1401 O O . PRO A 1 182 ? -11.952 0.253 5.430 1.00 95.44 182 PRO A O 1
ATOM 1404 N N . LEU A 1 183 ? -9.783 -0.178 5.013 1.00 95.31 183 LEU A N 1
ATOM 1405 C CA . LEU A 1 183 ? -9.246 0.393 6.259 1.00 95.31 183 LEU A CA 1
ATOM 1406 C C . LEU A 1 183 ? -8.871 1.877 6.110 1.00 95.31 183 LEU A C 1
ATOM 1408 O O . LEU A 1 183 ? -8.820 2.606 7.097 1.00 95.31 183 LEU A O 1
ATOM 1412 N N . ALA A 1 184 ? -8.605 2.324 4.883 1.00 94.12 184 ALA A N 1
ATOM 1413 C CA . ALA A 1 184 ? -8.236 3.697 4.555 1.00 94.12 184 ALA A CA 1
ATOM 1414 C C . ALA A 1 184 ? -9.059 4.197 3.356 1.00 94.12 184 ALA A C 1
ATOM 1416 O O . ALA A 1 184 ? -9.541 3.381 2.568 1.00 94.12 184 ALA A O 1
ATOM 1417 N N . PRO A 1 185 ? -9.212 5.524 3.186 1.00 92.19 185 PRO A N 1
ATOM 1418 C CA . PRO A 1 185 ? -10.042 6.091 2.122 1.00 92.19 185 PRO A CA 1
ATOM 1419 C C . PRO A 1 185 ? -9.462 5.914 0.713 1.00 92.19 185 PRO A C 1
ATOM 1421 O O . PRO A 1 185 ? -10.200 6.029 -0.256 1.00 92.19 185 PRO A O 1
ATOM 1424 N N . PHE A 1 186 ? -8.161 5.650 0.571 1.00 94.25 186 PHE A N 1
ATOM 1425 C CA . PHE A 1 186 ? -7.503 5.568 -0.732 1.00 94.25 186 PHE A CA 1
ATOM 1426 C C . PHE A 1 186 ? -6.588 4.351 -0.812 1.00 94.25 186 PHE A C 1
ATOM 1428 O O . PHE A 1 186 ? -5.895 4.018 0.150 1.00 94.25 186 PHE A O 1
ATOM 1435 N N . THR A 1 187 ? -6.549 3.719 -1.984 1.00 94.62 187 THR A N 1
ATOM 1436 C CA . THR A 1 187 ? -5.573 2.669 -2.297 1.00 94.62 187 THR A CA 1
ATOM 1437 C C . THR A 1 187 ? -4.187 3.269 -2.548 1.00 94.62 187 THR A C 1
ATOM 1439 O O . THR A 1 187 ? -4.044 4.452 -2.862 1.00 94.62 187 THR A O 1
ATOM 1442 N N . ALA A 1 188 ? -3.147 2.439 -2.475 1.00 95.25 188 ALA A N 1
ATOM 1443 C CA . ALA A 1 188 ? -1.768 2.847 -2.722 1.00 95.25 188 ALA A CA 1
ATOM 1444 C C . ALA A 1 188 ? -1.590 3.445 -4.128 1.00 95.25 188 ALA A C 1
ATOM 1446 O O . ALA A 1 188 ? -1.003 4.514 -4.271 1.00 95.25 188 ALA A O 1
ATOM 1447 N N . GLN A 1 189 ? -2.184 2.814 -5.147 1.00 92.62 189 GLN A N 1
ATOM 1448 C CA . GLN A 1 189 ? -2.161 3.311 -6.527 1.00 92.62 189 GLN A CA 1
ATOM 1449 C C . GLN A 1 189 ? -2.834 4.685 -6.660 1.00 92.62 189 GLN A C 1
ATOM 1451 O O . GLN A 1 189 ? -2.347 5.543 -7.396 1.00 92.62 189 GLN A O 1
ATOM 1456 N N . ARG A 1 190 ? -3.939 4.918 -5.936 1.00 93.75 190 ARG A N 1
ATOM 1457 C CA . ARG A 1 190 ? -4.638 6.209 -5.948 1.00 93.75 190 ARG A CA 1
ATOM 1458 C C . ARG A 1 190 ? -3.828 7.317 -5.279 1.00 93.75 190 ARG A C 1
ATOM 1460 O O . ARG A 1 190 ? -3.829 8.445 -5.777 1.00 93.75 190 ARG A O 1
ATOM 1467 N N . VAL A 1 191 ? -3.134 6.993 -4.187 1.00 94.19 191 VAL A N 1
ATOM 1468 C CA . VAL A 1 191 ? -2.213 7.911 -3.502 1.00 94.19 191 VAL A CA 1
ATOM 1469 C C . VAL A 1 191 ? -1.017 8.238 -4.393 1.00 94.19 191 VAL A C 1
ATOM 1471 O O . VAL A 1 191 ? -0.708 9.414 -4.558 1.00 94.19 191 VAL A O 1
ATOM 1474 N N . ASP A 1 192 ? -0.383 7.241 -5.017 1.00 92.62 192 ASP A N 1
ATOM 1475 C CA . ASP A 1 192 ? 0.759 7.474 -5.909 1.00 92.62 192 ASP A CA 1
ATOM 1476 C C . ASP A 1 192 ? 0.402 8.366 -7.098 1.00 92.62 192 ASP A C 1
ATOM 1478 O O . ASP A 1 192 ? 1.158 9.280 -7.419 1.00 92.62 192 ASP A O 1
ATOM 1482 N N . TYR A 1 193 ? -0.770 8.162 -7.703 1.00 90.06 193 TYR A N 1
ATOM 1483 C CA . TYR A 1 193 ? -1.249 9.025 -8.781 1.00 90.06 193 TYR A CA 1
ATOM 1484 C C . TYR A 1 193 ? -1.423 10.485 -8.341 1.00 90.06 193 TYR A C 1
ATOM 1486 O O . TYR A 1 193 ? -1.118 11.389 -9.107 1.00 90.06 193 TYR A O 1
ATOM 1494 N N . SER A 1 194 ? -1.881 10.730 -7.108 1.00 88.94 194 SER A N 1
ATOM 1495 C CA . SER A 1 194 ? -1.997 12.094 -6.564 1.00 88.94 194 SER A CA 1
ATOM 1496 C C . SER A 1 194 ? -0.653 12.746 -6.233 1.00 88.94 194 SER A C 1
ATOM 1498 O O . SER A 1 194 ? -0.599 13.966 -6.094 1.00 88.94 194 SER A O 1
ATOM 1500 N N . LEU A 1 195 ? 0.398 11.954 -6.009 1.00 87.50 195 LEU A N 1
ATOM 1501 C CA . LEU A 1 195 ? 1.731 12.445 -5.647 1.00 87.50 195 LEU A CA 1
ATOM 1502 C C . LEU A 1 195 ? 2.639 12.696 -6.860 1.00 87.50 195 LEU A C 1
ATOM 1504 O O . LEU A 1 195 ? 3.703 13.294 -6.681 1.00 87.50 195 LEU A O 1
ATOM 1508 N N . ALA A 1 196 ? 2.274 12.172 -8.032 1.00 79.12 196 ALA A N 1
ATOM 1509 C CA . ALA A 1 196 ? 3.018 12.286 -9.287 1.00 79.12 196 ALA A CA 1
ATOM 1510 C C . ALA A 1 196 ? 2.743 13.621 -9.995 1.00 79.12 196 ALA A C 1
ATOM 1512 O O . ALA A 1 196 ? 3.718 14.177 -10.551 1.00 79.12 196 ALA A O 1
#

Secondary structure (DSSP, 8-state):
---------B-PPPPPPEEES-HHHHHHHHHHHHHHHHHHHHHHHHHHHHH---SS-B--EEEEEEEEE-S-----TTSSSS--SSSEEEEEE-S-TTTTHHHHHHHHHHHHHHH-S-EEEEEEEEEPPHHHHHHTSTT-PPPPTTSSSS-HHHHS----TTTSS-TTTTTS----TTSPEESSSS-HHHHHHHH-